Protein AF-A0A5J5F6G9-F1 (afdb_monomer_lite)

Radius of gyration: 23.41 Å; chains: 1; bounding box: 79×34×59 Å

Structure (mmCIF, N/CA/C/O backbone):
data_AF-A0A5J5F6G9-F1
#
_entry.id   AF-A0A5J5F6G9-F1
#
loop_
_atom_site.group_PDB
_atom_site.id
_atom_site.type_symbol
_atom_site.label_atom_id
_atom_site.label_alt_id
_atom_site.label_comp_id
_atom_site.label_asym_id
_atom_site.label_entity_id
_atom_site.label_seq_id
_atom_site.pdbx_PDB_ins_code
_atom_site.Cartn_x
_atom_site.Cartn_y
_atom_site.Cartn_z
_atom_site.occupancy
_atom_site.B_iso_or_equiv
_atom_site.auth_seq_id
_atom_site.auth_comp_id
_atom_site.auth_asym_id
_atom_site.auth_atom_id
_atom_site.pdbx_PDB_model_num
ATOM 1 N N . MET A 1 1 ? 49.106 14.198 -12.036 1.00 38.44 1 MET A N 1
ATOM 2 C CA . MET A 1 1 ? 49.557 13.020 -11.268 1.00 38.44 1 MET A CA 1
ATOM 3 C C . MET A 1 1 ? 49.196 13.226 -9.806 1.00 38.44 1 MET A C 1
ATOM 5 O O . MET A 1 1 ? 49.857 14.010 -9.145 1.00 38.44 1 MET A O 1
ATOM 9 N N . ALA A 1 2 ? 48.130 12.580 -9.339 1.00 28.22 2 ALA A N 1
ATOM 10 C CA . ALA A 1 2 ? 47.877 12.288 -7.928 1.00 28.22 2 ALA A CA 1
ATOM 11 C C . ALA A 1 2 ? 46.817 11.176 -7.895 1.00 28.22 2 ALA A C 1
ATOM 13 O O . ALA A 1 2 ? 45.668 11.390 -8.276 1.00 28.22 2 ALA A O 1
ATOM 14 N N . ASN A 1 3 ? 47.259 9.968 -7.551 1.00 33.59 3 ASN A N 1
ATOM 15 C CA . ASN A 1 3 ? 46.444 8.766 -7.435 1.00 33.59 3 ASN A CA 1
ATOM 16 C C . ASN A 1 3 ? 45.522 8.876 -6.214 1.00 33.59 3 ASN A C 1
ATOM 18 O O . ASN A 1 3 ? 46.011 8.908 -5.090 1.00 33.59 3 ASN A O 1
ATOM 22 N N . PHE A 1 4 ? 44.207 8.833 -6.426 1.00 28.03 4 PHE A N 1
ATOM 23 C CA . PHE A 1 4 ? 43.247 8.402 -5.408 1.00 28.03 4 PHE A CA 1
ATOM 24 C C . PHE A 1 4 ? 42.776 6.990 -5.768 1.00 28.03 4 PHE A C 1
ATOM 26 O O . PHE A 1 4 ? 41.686 6.786 -6.294 1.00 28.03 4 PHE A O 1
ATOM 33 N N . ILE A 1 5 ? 43.635 6.003 -5.507 1.00 34.22 5 ILE A N 1
ATOM 34 C CA . ILE A 1 5 ? 43.194 4.613 -5.370 1.00 34.22 5 ILE A CA 1
ATOM 35 C C . ILE A 1 5 ? 42.652 4.513 -3.944 1.00 34.22 5 ILE A C 1
ATOM 37 O O . ILE A 1 5 ? 43.396 4.283 -2.994 1.00 34.22 5 ILE A O 1
ATOM 41 N N . SER A 1 6 ? 41.360 4.799 -3.787 1.00 32.19 6 SER A N 1
ATOM 42 C CA . SER A 1 6 ? 40.633 4.462 -2.566 1.00 32.19 6 SER A CA 1
ATOM 43 C C . SER A 1 6 ? 40.533 2.937 -2.500 1.00 32.19 6 SER A C 1
ATOM 45 O O . SER A 1 6 ? 40.129 2.299 -3.474 1.00 32.19 6 SER A O 1
ATOM 47 N N . ALA A 1 7 ? 40.989 2.359 -1.389 1.00 32.53 7 ALA A N 1
ATOM 48 C CA . ALA A 1 7 ? 40.929 0.926 -1.137 1.00 32.53 7 ALA A CA 1
ATOM 49 C C . ALA A 1 7 ? 39.483 0.405 -1.276 1.00 32.53 7 ALA A C 1
ATOM 51 O O . ALA A 1 7 ? 38.547 1.118 -0.901 1.00 32.53 7 ALA A O 1
ATOM 52 N N . PRO A 1 8 ? 39.276 -0.819 -1.796 1.00 33.88 8 PRO A N 1
ATOM 53 C CA . PRO A 1 8 ? 37.945 -1.406 -1.840 1.00 33.88 8 PRO A CA 1
ATOM 54 C C . PRO A 1 8 ? 37.394 -1.535 -0.407 1.00 33.88 8 PRO A C 1
ATOM 56 O O . PRO A 1 8 ? 38.144 -1.921 0.496 1.00 33.88 8 PRO A O 1
ATOM 59 N N . PRO A 1 9 ? 36.112 -1.202 -0.168 1.00 37.16 9 PRO A N 1
ATOM 60 C CA . PRO A 1 9 ? 35.490 -1.412 1.133 1.00 37.16 9 PRO A CA 1
ATOM 61 C C . PRO A 1 9 ? 35.493 -2.911 1.482 1.00 37.16 9 PRO A C 1
ATOM 63 O O . PRO A 1 9 ? 35.510 -3.749 0.575 1.00 37.16 9 PRO A O 1
ATOM 66 N N . PRO A 1 10 ? 35.491 -3.267 2.780 1.00 31.75 10 PRO A N 1
ATOM 67 C CA . PRO A 1 10 ? 35.531 -4.658 3.209 1.00 31.75 10 PRO A CA 1
ATOM 68 C C . PRO A 1 10 ? 34.333 -5.415 2.628 1.00 31.75 10 PRO A C 1
ATOM 70 O O . PRO A 1 10 ? 33.190 -4.979 2.765 1.00 31.75 10 PRO A O 1
ATOM 73 N N . THR A 1 11 ? 34.611 -6.541 1.972 1.00 41.94 11 THR A N 1
ATOM 74 C CA . THR A 1 11 ? 33.616 -7.516 1.518 1.00 41.94 11 THR A CA 1
ATOM 75 C C . THR A 1 11 ? 32.800 -7.971 2.718 1.00 41.94 11 THR A C 1
ATOM 77 O O . THR A 1 11 ? 33.269 -8.763 3.529 1.00 41.94 11 THR A O 1
ATOM 80 N N . GLN A 1 12 ? 31.596 -7.423 2.855 1.00 44.97 12 GLN A N 1
ATOM 81 C CA . GLN A 1 12 ? 30.573 -7.994 3.717 1.00 44.97 12 GLN A CA 1
ATOM 82 C C . GLN A 1 12 ? 30.075 -9.278 3.054 1.00 44.97 12 GLN A C 1
ATOM 84 O O . GLN A 1 12 ? 29.801 -9.284 1.851 1.00 44.97 12 GLN A O 1
ATOM 89 N N . ASP A 1 13 ? 30.004 -10.360 3.825 1.00 38.03 13 ASP A N 1
ATOM 90 C CA . ASP A 1 13 ? 29.628 -11.679 3.327 1.00 38.03 13 ASP A CA 1
ATOM 91 C C . ASP A 1 13 ? 28.220 -11.648 2.714 1.00 38.03 13 ASP A C 1
ATOM 93 O O . ASP A 1 13 ? 27.213 -11.465 3.400 1.00 38.03 13 ASP A O 1
ATOM 97 N N . LEU A 1 14 ? 28.157 -11.812 1.391 1.00 47.78 14 LEU A N 1
ATOM 98 C CA . LEU A 1 14 ? 26.909 -11.949 0.647 1.00 47.78 14 LEU A CA 1
ATOM 99 C C . LEU A 1 14 ? 26.214 -13.255 1.052 1.00 47.78 14 LEU A C 1
ATOM 101 O O . LEU A 1 14 ? 26.840 -14.314 1.140 1.00 47.78 14 LEU A O 1
ATOM 105 N N . VAL A 1 15 ? 24.897 -13.204 1.252 1.00 56.53 15 VAL A N 1
ATOM 106 C CA . VAL A 1 15 ? 24.100 -14.398 1.567 1.00 56.53 15 VAL A CA 1
ATOM 107 C C . VAL A 1 15 ? 24.129 -15.342 0.350 1.00 56.53 15 VAL A C 1
ATOM 109 O O . VAL A 1 15 ? 24.025 -14.886 -0.787 1.00 56.53 15 VAL A O 1
ATOM 112 N N . ALA A 1 16 ? 24.213 -16.664 0.553 1.00 54.88 16 ALA A N 1
ATOM 113 C CA . ALA A 1 16 ? 24.338 -17.683 -0.509 1.00 54.88 16 ALA A CA 1
ATOM 114 C C . ALA A 1 16 ? 23.493 -17.478 -1.805 1.00 54.88 16 ALA A C 1
ATOM 116 O O . ALA A 1 16 ? 24.037 -17.680 -2.897 1.00 54.88 16 ALA A O 1
ATOM 117 N N . PRO A 1 17 ? 22.205 -17.060 -1.764 1.00 59.03 17 PRO A N 1
ATOM 118 C CA . PRO A 1 17 ? 21.434 -16.764 -2.976 1.00 59.03 17 PRO A CA 1
ATOM 119 C C . PRO A 1 17 ? 21.901 -15.504 -3.732 1.00 59.03 17 PRO A C 1
ATOM 121 O O . PRO A 1 17 ? 21.844 -15.486 -4.963 1.00 59.03 17 PRO A O 1
ATOM 124 N N . GLN A 1 18 ? 22.415 -14.478 -3.043 1.00 60.84 18 GLN A N 1
ATOM 125 C CA . GLN A 1 18 ? 22.940 -13.255 -3.671 1.00 60.84 18 GLN A CA 1
ATOM 126 C C . GLN A 1 18 ? 24.237 -13.534 -4.436 1.00 60.84 18 GLN A C 1
ATOM 128 O O . GLN A 1 18 ? 24.417 -13.037 -5.549 1.00 60.84 18 GLN A O 1
ATOM 133 N N . THR A 1 19 ? 25.100 -14.395 -3.892 1.00 67.38 19 THR A N 1
ATOM 134 C CA . THR A 1 19 ? 26.341 -14.825 -4.551 1.00 67.38 19 THR A CA 1
ATOM 135 C C . THR A 1 19 ? 26.043 -15.536 -5.873 1.00 67.38 19 THR A C 1
ATOM 137 O O . THR A 1 19 ? 26.661 -15.232 -6.889 1.00 67.38 19 THR A O 1
ATOM 140 N N . SER A 1 20 ? 25.022 -16.401 -5.901 1.00 79.06 20 SER A N 1
ATOM 141 C CA . SER A 1 20 ? 24.572 -17.091 -7.121 1.00 79.06 20 SER A CA 1
ATOM 142 C C . SER A 1 20 ? 24.062 -16.124 -8.200 1.00 79.06 20 SER A C 1
ATOM 144 O O . SER A 1 20 ? 24.426 -16.240 -9.375 1.00 79.06 20 SER A O 1
ATOM 146 N N . LEU A 1 21 ? 23.254 -15.129 -7.819 1.00 82.44 21 LEU A N 1
ATOM 147 C CA . LEU A 1 21 ? 22.751 -14.118 -8.752 1.00 82.44 21 LEU A CA 1
ATOM 148 C C . LEU A 1 21 ? 23.881 -13.246 -9.317 1.00 82.44 21 LEU A C 1
ATOM 150 O O . LEU A 1 21 ? 23.939 -13.024 -10.529 1.00 82.44 21 LEU A O 1
ATOM 154 N N . LEU A 1 22 ? 24.801 -12.801 -8.459 1.00 84.56 22 LEU A N 1
ATOM 155 C CA . LEU A 1 22 ? 25.967 -12.020 -8.861 1.00 84.56 22 LEU A CA 1
ATOM 156 C C . LEU A 1 22 ? 26.839 -12.795 -9.858 1.00 84.56 22 LEU A C 1
ATOM 158 O O . LEU A 1 22 ? 27.243 -12.234 -10.880 1.00 84.56 22 LEU A O 1
ATOM 162 N N . THR A 1 23 ? 27.084 -14.087 -9.615 1.00 83.25 23 THR A N 1
ATOM 163 C CA . THR A 1 23 ? 27.817 -14.945 -10.555 1.00 83.25 23 THR A CA 1
ATOM 164 C C . THR A 1 23 ? 27.096 -15.025 -11.896 1.00 83.25 23 THR A C 1
ATOM 166 O O . THR A 1 23 ? 27.724 -14.799 -12.923 1.00 83.25 23 THR A O 1
ATOM 169 N N . ARG A 1 24 ? 25.776 -15.244 -11.915 1.00 85.00 24 ARG A N 1
ATOM 170 C CA . ARG A 1 24 ? 24.991 -15.335 -13.162 1.00 85.00 24 ARG A CA 1
ATOM 171 C C . ARG A 1 24 ? 25.009 -14.040 -13.974 1.00 85.00 24 ARG A C 1
ATOM 173 O O . ARG A 1 24 ? 25.169 -14.096 -15.192 1.00 85.00 24 ARG A O 1
ATOM 180 N N . ILE A 1 25 ? 24.880 -12.885 -13.319 1.00 85.00 25 ILE A N 1
ATOM 181 C CA . ILE A 1 25 ? 24.980 -11.577 -13.985 1.00 85.00 25 ILE A CA 1
ATOM 182 C C . ILE A 1 25 ? 26.398 -11.364 -14.520 1.00 85.00 25 ILE A C 1
ATOM 184 O O . ILE A 1 25 ? 26.559 -10.931 -15.659 1.00 85.00 25 ILE A O 1
ATOM 188 N N . THR A 1 26 ? 27.421 -11.724 -13.743 1.00 84.50 26 THR A N 1
ATOM 189 C CA . THR A 1 26 ? 28.826 -11.622 -14.163 1.00 84.50 26 THR A CA 1
ATOM 190 C C . THR A 1 26 ? 29.105 -12.515 -15.369 1.00 84.50 26 THR A C 1
ATOM 192 O O . THR A 1 26 ? 29.675 -12.048 -16.348 1.00 84.50 26 THR A O 1
ATOM 195 N N . THR A 1 27 ? 28.653 -13.772 -15.360 1.00 84.00 27 THR A N 1
ATOM 196 C CA . THR A 1 27 ? 28.789 -14.691 -16.499 1.00 84.00 27 THR A CA 1
ATOM 197 C C . THR A 1 27 ? 28.108 -14.131 -17.743 1.00 84.00 27 THR A C 1
ATOM 199 O O . THR A 1 27 ? 28.690 -14.175 -18.825 1.00 84.00 27 THR A O 1
ATOM 202 N N . LEU A 1 28 ? 26.911 -13.557 -17.596 1.00 84.19 28 LEU A N 1
ATOM 203 C CA . LEU A 1 28 ? 26.197 -12.934 -18.704 1.00 84.19 28 LEU A CA 1
ATOM 204 C C . LEU A 1 28 ? 26.965 -11.719 -19.245 1.00 84.19 28 LEU A C 1
ATOM 206 O O . LEU A 1 28 ? 27.194 -11.648 -20.449 1.00 84.19 28 LEU A O 1
ATOM 210 N N . LEU A 1 29 ? 27.433 -10.805 -18.393 1.00 83.44 29 LEU A N 1
ATOM 211 C CA . LEU A 1 29 ? 28.225 -9.645 -18.824 1.00 83.44 29 LEU A CA 1
ATOM 212 C C . LEU A 1 29 ? 29.534 -10.064 -19.511 1.00 83.44 29 LEU A C 1
ATOM 214 O O . LEU A 1 29 ? 29.866 -9.538 -20.573 1.00 83.44 29 LEU A O 1
ATOM 218 N N . THR A 1 30 ? 30.235 -11.065 -18.973 1.00 80.81 30 THR A N 1
ATOM 219 C CA . THR A 1 30 ? 31.447 -11.626 -19.588 1.00 80.81 30 THR A CA 1
ATOM 220 C C . THR A 1 30 ? 31.142 -12.273 -20.940 1.00 80.81 30 THR A C 1
ATOM 222 O O . THR A 1 30 ? 31.881 -12.057 -21.898 1.00 80.81 30 THR A O 1
ATOM 225 N N . SER A 1 31 ? 30.017 -12.986 -21.066 1.00 79.75 31 SER A N 1
ATOM 226 C CA . SER A 1 31 ? 29.585 -13.588 -22.337 1.00 79.75 31 SER A CA 1
ATOM 227 C C . SER A 1 31 ? 29.257 -12.556 -23.422 1.00 79.75 31 SER A C 1
ATOM 229 O O . SER A 1 31 ? 29.326 -12.875 -24.604 1.00 79.75 31 SER A O 1
ATOM 231 N N . LEU A 1 32 ? 28.942 -11.311 -23.042 1.00 78.06 32 LEU A N 1
ATOM 232 C CA . LEU A 1 32 ? 28.760 -10.195 -23.975 1.00 78.06 32 LEU A CA 1
ATOM 233 C C . LEU A 1 32 ? 30.090 -9.513 -24.329 1.00 78.06 32 LEU A C 1
ATOM 235 O O . LEU A 1 32 ? 30.199 -8.920 -25.399 1.00 78.06 32 LEU A O 1
ATOM 239 N N . HIS A 1 33 ? 31.099 -9.608 -23.460 1.00 76.75 33 HIS A N 1
ATOM 240 C CA . HIS A 1 33 ? 32.422 -9.020 -23.670 1.00 76.75 33 HIS A CA 1
ATOM 241 C C . HIS A 1 33 ? 33.268 -9.817 -24.675 1.00 76.75 33 HIS A C 1
ATOM 243 O O . HIS A 1 33 ? 33.894 -9.227 -25.554 1.00 76.75 33 HIS A O 1
ATOM 249 N N . THR A 1 34 ? 33.256 -11.152 -24.605 1.00 73.56 34 THR A N 1
ATOM 250 C CA . THR A 1 34 ? 34.057 -12.012 -25.500 1.00 73.56 34 THR A CA 1
ATOM 251 C C . THR A 1 34 ? 33.743 -11.810 -26.996 1.00 73.56 34 THR A C 1
ATOM 253 O O . THR A 1 34 ? 34.687 -11.664 -27.772 1.00 73.56 34 THR A O 1
ATOM 256 N N . PRO A 1 35 ? 32.470 -11.717 -27.435 1.00 73.12 35 PRO A N 1
ATOM 257 C CA . PRO A 1 35 ? 32.124 -11.434 -28.829 1.00 73.12 35 PRO A CA 1
ATOM 258 C C . PRO A 1 35 ? 32.552 -10.035 -29.278 1.00 73.12 35 PRO A C 1
ATOM 260 O O . PRO A 1 35 ? 32.999 -9.874 -30.409 1.00 73.12 35 PRO A O 1
ATOM 263 N N . LEU A 1 36 ? 32.475 -9.034 -28.392 1.00 71.06 36 LEU A N 1
ATOM 264 C CA . LEU A 1 36 ? 32.895 -7.664 -28.705 1.00 71.06 36 LEU A CA 1
ATOM 265 C C . LEU A 1 36 ? 34.398 -7.584 -29.003 1.00 71.06 36 LEU A C 1
ATOM 267 O O . LEU A 1 36 ? 34.788 -6.910 -29.954 1.00 71.06 36 LEU A O 1
ATOM 271 N N . LEU A 1 37 ? 35.226 -8.312 -28.245 1.00 74.62 37 LEU A N 1
ATOM 272 C CA . LEU A 1 37 ? 36.667 -8.427 -28.507 1.00 74.62 37 LEU A CA 1
ATOM 273 C C . LEU A 1 37 ? 36.972 -9.155 -29.826 1.00 74.62 37 LEU A C 1
ATOM 275 O O . LEU A 1 37 ? 37.978 -8.871 -30.466 1.00 74.62 37 LEU A O 1
ATOM 279 N N . ALA A 1 38 ? 36.092 -10.065 -30.244 1.00 76.69 38 ALA A N 1
ATOM 280 C CA . ALA A 1 38 ? 36.190 -10.803 -31.501 1.00 76.69 38 ALA A CA 1
ATOM 281 C C . ALA A 1 38 ? 35.518 -10.089 -32.695 1.00 76.69 38 ALA A C 1
ATOM 283 O O . ALA A 1 38 ? 35.330 -10.707 -33.742 1.00 76.69 38 ALA A O 1
ATOM 284 N N . HIS A 1 39 ? 35.123 -8.816 -32.551 1.00 72.25 39 HIS A N 1
ATOM 285 C CA . HIS A 1 39 ? 34.367 -8.042 -33.552 1.00 72.25 39 HIS A CA 1
ATOM 286 C C . HIS A 1 39 ? 33.034 -8.681 -33.993 1.00 72.25 39 HIS A C 1
ATOM 288 O O . HIS A 1 39 ? 32.523 -8.404 -35.079 1.00 72.25 39 HIS A O 1
ATOM 294 N N . GLN A 1 40 ? 32.439 -9.518 -33.147 1.00 74.44 40 GLN A N 1
ATOM 295 C CA . GLN A 1 40 ? 31.137 -10.139 -33.368 1.00 74.44 40 GLN A CA 1
ATOM 296 C C . GLN A 1 40 ? 30.038 -9.382 -32.614 1.00 74.44 40 GLN A C 1
ATOM 298 O O . GLN A 1 40 ? 30.267 -8.793 -31.557 1.00 74.44 40 GLN A O 1
ATOM 303 N N . SER A 1 41 ? 28.813 -9.396 -33.146 1.00 70.19 41 SER A N 1
ATOM 304 C CA . SER A 1 41 ? 27.681 -8.722 -32.507 1.00 70.19 41 SER A CA 1
ATOM 305 C C . SER A 1 41 ? 27.158 -9.539 -31.319 1.00 70.19 41 SER A C 1
ATOM 307 O O . SER A 1 41 ? 26.621 -10.628 -31.543 1.00 70.19 41 SER A O 1
ATOM 309 N N . PRO A 1 42 ? 27.240 -9.035 -30.075 1.00 78.56 42 PRO A N 1
ATOM 310 C CA . PRO A 1 42 ? 26.698 -9.747 -28.930 1.00 78.56 42 PRO A CA 1
ATOM 311 C C . PRO A 1 42 ? 25.167 -9.803 -28.997 1.00 78.56 42 PRO A C 1
ATOM 313 O O . PRO A 1 42 ? 24.495 -8.852 -29.419 1.00 78.56 42 PRO A O 1
ATOM 316 N N . THR A 1 43 ? 24.617 -10.927 -28.546 1.00 80.06 43 THR A N 1
ATOM 317 C CA . THR A 1 43 ? 23.175 -11.151 -28.424 1.00 80.06 43 THR A CA 1
ATOM 318 C C . THR A 1 43 ? 22.797 -11.367 -26.969 1.00 80.06 43 THR A C 1
ATOM 320 O O . THR A 1 43 ? 23.455 -12.123 -26.261 1.00 80.06 43 THR A O 1
ATOM 323 N N . LEU A 1 44 ? 21.710 -10.739 -26.537 1.00 80.88 44 LEU A N 1
ATOM 324 C CA . LEU A 1 44 ? 21.173 -10.834 -25.191 1.00 80.88 44 LEU A CA 1
ATOM 325 C C . LEU A 1 44 ? 19.789 -11.480 -25.236 1.00 80.88 44 LEU A C 1
ATOM 327 O O . LEU A 1 44 ? 18.871 -10.930 -25.840 1.00 80.88 44 LEU A O 1
ATOM 331 N N . SER A 1 45 ? 19.626 -12.624 -24.581 1.00 81.56 45 SER A N 1
ATOM 332 C CA . SER A 1 45 ? 18.323 -13.278 -24.443 1.00 81.56 45 SER A CA 1
ATOM 333 C C . SER A 1 45 ? 17.623 -12.776 -23.185 1.00 81.56 45 SER A C 1
ATOM 335 O O . SER A 1 45 ? 18.085 -13.029 -22.076 1.00 81.56 45 SER A O 1
ATOM 337 N N . ILE A 1 46 ? 16.513 -12.061 -23.365 1.00 82.12 46 ILE A N 1
ATOM 338 C CA . ILE A 1 46 ? 15.693 -11.502 -22.286 1.00 82.12 46 ILE A CA 1
ATOM 339 C C . ILE A 1 46 ? 14.335 -12.195 -22.273 1.00 82.12 46 ILE A C 1
ATOM 341 O O . ILE A 1 46 ? 13.635 -12.219 -23.285 1.00 82.12 46 ILE A O 1
ATOM 345 N N . ALA A 1 47 ? 13.936 -12.730 -21.125 1.00 79.12 47 ALA A N 1
ATOM 346 C CA . ALA A 1 47 ? 12.577 -13.208 -20.916 1.00 79.12 47 ALA A CA 1
ATOM 347 C C . ALA A 1 47 ? 11.649 -12.021 -20.636 1.00 79.12 47 ALA A C 1
ATOM 349 O O . ALA A 1 47 ? 11.940 -11.203 -19.766 1.00 79.12 47 ALA A O 1
ATOM 350 N N . SER A 1 48 ? 10.518 -11.939 -21.340 1.00 70.88 48 SER A N 1
ATOM 351 C CA . SER A 1 48 ? 9.479 -10.946 -21.060 1.00 70.88 48 SER A CA 1
ATOM 352 C C . SER A 1 48 ? 8.166 -11.611 -20.679 1.00 70.88 48 SER A C 1
ATOM 354 O O . SER A 1 48 ? 7.741 -12.603 -21.275 1.00 70.88 48 SER A O 1
ATOM 356 N N . ARG A 1 49 ? 7.487 -11.038 -19.683 1.00 60.47 49 ARG A N 1
ATOM 357 C CA . ARG A 1 49 ? 6.183 -11.511 -19.206 1.00 60.47 49 ARG A CA 1
ATOM 358 C C . ARG A 1 49 ? 5.070 -10.693 -19.860 1.00 60.47 49 ARG A C 1
ATOM 360 O O . ARG A 1 49 ? 4.400 -9.898 -19.210 1.00 60.47 49 ARG A O 1
ATOM 367 N N . THR A 1 50 ? 4.906 -10.845 -21.174 1.00 50.38 50 THR A N 1
ATOM 368 C CA . THR A 1 50 ? 3.789 -10.223 -21.913 1.00 50.38 50 THR A CA 1
ATOM 369 C C . THR A 1 50 ? 2.545 -11.116 -21.970 1.00 50.38 50 THR A C 1
ATOM 371 O O . THR A 1 50 ? 1.457 -10.608 -22.229 1.00 50.38 50 THR A O 1
ATOM 374 N N . THR A 1 51 ? 2.667 -12.415 -21.663 1.00 40.94 51 THR A N 1
ATOM 375 C CA . THR A 1 51 ? 1.556 -13.386 -21.606 1.00 40.94 51 THR A CA 1
ATOM 376 C C . THR A 1 51 ? 1.749 -14.407 -20.469 1.00 40.94 51 THR A C 1
ATOM 378 O O . THR A 1 51 ? 2.723 -14.334 -19.718 1.00 40.94 51 THR A O 1
ATOM 381 N N . THR A 1 52 ? 0.795 -15.331 -20.297 1.00 43.94 52 THR A N 1
ATOM 382 C CA . THR A 1 52 ? 0.745 -16.366 -19.242 1.00 43.94 52 THR A CA 1
ATOM 383 C C . THR A 1 52 ? 1.956 -17.311 -19.209 1.00 43.94 52 THR A C 1
ATOM 385 O O . THR A 1 52 ? 2.146 -17.996 -18.207 1.00 43.94 52 THR A O 1
ATOM 388 N N . LEU A 1 53 ? 2.798 -17.313 -20.249 1.00 48.41 53 LEU A N 1
ATOM 389 C CA . LEU A 1 53 ? 4.084 -18.011 -20.310 1.00 48.41 53 LEU A CA 1
ATOM 390 C C . LEU A 1 53 ? 5.201 -17.013 -20.680 1.00 48.41 53 LEU A C 1
ATOM 392 O O . LEU A 1 53 ? 4.991 -16.169 -21.554 1.00 48.41 53 LEU A O 1
ATOM 396 N N . PRO A 1 54 ? 6.382 -17.069 -20.035 1.00 56.69 54 PRO A N 1
ATOM 397 C CA . PRO A 1 54 ? 7.490 -16.173 -20.354 1.00 56.69 54 PRO A CA 1
ATOM 398 C C . PRO A 1 54 ? 8.035 -16.469 -21.759 1.00 56.69 54 PRO A C 1
ATOM 400 O O . PRO A 1 54 ? 8.497 -17.574 -22.035 1.00 56.69 54 PRO A O 1
ATOM 403 N N . THR A 1 55 ? 8.008 -15.474 -22.646 1.00 62.34 55 THR A N 1
ATOM 404 C CA . THR A 1 55 ? 8.620 -15.565 -23.979 1.00 62.34 55 THR A CA 1
ATOM 405 C C . THR A 1 55 ? 10.022 -14.970 -23.945 1.00 62.34 55 THR A C 1
ATOM 407 O O . THR A 1 55 ? 10.211 -13.825 -23.528 1.00 62.34 55 THR A O 1
ATOM 410 N N . ALA A 1 56 ? 11.020 -15.744 -24.376 1.00 72.56 56 ALA A N 1
ATOM 411 C CA . ALA A 1 56 ? 12.388 -15.261 -24.525 1.00 72.56 56 ALA A CA 1
ATOM 412 C C . ALA A 1 56 ? 12.543 -14.518 -25.858 1.00 72.56 56 ALA A C 1
ATOM 414 O O . ALA A 1 56 ? 12.207 -15.042 -26.919 1.00 72.56 56 ALA A O 1
ATOM 415 N N . HIS A 1 57 ? 13.068 -13.298 -25.802 1.00 78.38 57 HIS A N 1
ATOM 416 C CA . HIS A 1 57 ? 13.397 -12.485 -26.963 1.00 78.38 57 HIS A CA 1
ATOM 417 C C . HIS A 1 57 ? 14.906 -12.264 -27.014 1.00 78.38 57 HIS A C 1
ATOM 419 O O . HIS A 1 57 ? 15.504 -11.773 -26.055 1.00 78.38 57 HIS A O 1
ATOM 425 N N . THR A 1 58 ? 15.522 -12.599 -28.144 1.00 81.44 58 THR A N 1
ATOM 426 C CA . THR A 1 58 ? 16.940 -12.328 -28.382 1.00 81.44 58 THR A CA 1
ATOM 427 C C . THR A 1 58 ? 17.102 -10.934 -28.978 1.00 81.44 58 THR A C 1
ATOM 429 O O . THR A 1 58 ? 16.573 -10.625 -30.043 1.00 81.44 58 THR A O 1
ATOM 432 N N . LEU A 1 59 ? 17.837 -10.077 -28.278 1.00 80.56 59 LEU A N 1
ATOM 433 C CA . LEU A 1 59 ? 18.184 -8.726 -28.699 1.00 80.56 59 LEU A CA 1
ATOM 434 C C . LEU A 1 59 ? 19.627 -8.718 -29.193 1.00 80.56 59 LEU A C 1
ATOM 436 O O . LEU A 1 59 ? 20.516 -9.177 -28.485 1.00 80.56 59 LEU A O 1
ATOM 440 N N . SER A 1 60 ? 19.886 -8.150 -30.368 1.00 81.69 60 SER A N 1
ATOM 441 C CA . SER A 1 60 ? 21.250 -7.838 -30.808 1.00 81.69 60 SER A CA 1
ATOM 442 C C . SER A 1 60 ? 21.434 -6.332 -30.907 1.00 81.69 60 SER A C 1
ATOM 444 O O . SER A 1 60 ? 20.485 -5.605 -31.211 1.00 81.69 60 SER A O 1
ATOM 446 N N . PHE A 1 61 ? 22.656 -5.853 -30.672 1.00 78.75 61 PHE A N 1
ATOM 447 C CA . PHE A 1 61 ? 22.956 -4.423 -30.780 1.00 78.75 61 PHE A CA 1
ATOM 448 C C . PHE A 1 61 ? 22.644 -3.864 -32.178 1.00 78.75 61 PHE A C 1
ATOM 450 O O . PHE A 1 61 ? 22.122 -2.762 -32.296 1.00 78.75 61 PHE A O 1
ATOM 457 N N . LEU A 1 62 ? 22.888 -4.643 -33.236 1.00 79.88 62 LEU A N 1
ATOM 458 C CA . LEU A 1 62 ? 22.664 -4.212 -34.621 1.00 79.88 62 LEU A CA 1
ATOM 459 C C . LEU A 1 62 ? 21.180 -4.054 -34.971 1.00 79.88 62 LEU A C 1
ATOM 461 O O . LEU A 1 62 ? 20.812 -3.167 -35.733 1.00 79.88 62 LEU A O 1
ATOM 465 N N . THR A 1 63 ? 20.324 -4.912 -34.417 1.00 82.31 63 THR A N 1
ATOM 466 C CA . THR A 1 63 ? 18.885 -4.913 -34.726 1.00 82.31 63 THR A CA 1
ATOM 467 C C . THR A 1 63 ? 18.088 -4.030 -33.772 1.00 82.31 63 THR A C 1
ATOM 469 O O . THR A 1 63 ? 17.084 -3.434 -34.155 1.00 82.31 63 THR A O 1
ATOM 472 N N . HIS A 1 64 ? 18.532 -3.927 -32.518 1.00 84.81 64 HIS A N 1
ATOM 473 C CA . HIS A 1 64 ? 17.802 -3.259 -31.447 1.00 84.81 64 HIS A CA 1
ATOM 474 C C . HIS A 1 64 ? 18.733 -2.418 -30.556 1.00 84.81 64 HIS A C 1
ATOM 476 O O . HIS A 1 64 ? 18.728 -2.611 -29.335 1.00 84.81 64 HIS A O 1
ATOM 482 N N . PRO A 1 65 ? 19.497 -1.456 -31.111 1.00 84.81 65 PRO A N 1
ATOM 483 C CA . PRO A 1 65 ? 20.577 -0.770 -30.393 1.00 84.81 65 PRO A CA 1
ATOM 484 C C . PRO A 1 65 ? 20.087 -0.103 -29.108 1.00 84.81 65 PRO A C 1
ATOM 486 O O . PRO A 1 65 ? 20.641 -0.321 -28.037 1.00 84.81 65 PRO A O 1
ATOM 489 N N . TRP A 1 66 ? 18.971 0.625 -29.182 1.00 88.56 66 TRP A N 1
ATOM 490 C CA . TRP A 1 66 ? 18.412 1.332 -28.029 1.00 88.56 66 TRP A CA 1
ATOM 491 C C . TRP A 1 66 ? 17.983 0.392 -26.891 1.00 88.56 66 TRP A C 1
ATOM 493 O O . TRP A 1 66 ? 18.341 0.617 -25.736 1.00 88.56 66 TRP A O 1
ATOM 503 N N . ARG A 1 67 ? 17.251 -0.690 -27.202 1.00 86.75 67 ARG A N 1
ATOM 504 C CA . ARG A 1 67 ? 16.808 -1.662 -26.185 1.00 86.75 67 ARG A CA 1
ATOM 505 C C . ARG A 1 67 ? 17.988 -2.433 -25.606 1.00 86.75 67 ARG A C 1
ATOM 507 O O . ARG A 1 67 ? 18.047 -2.618 -24.397 1.00 86.75 67 ARG A O 1
ATOM 514 N N . PHE A 1 68 ? 18.925 -2.845 -26.457 1.00 86.94 68 PHE A N 1
ATOM 515 C CA . PHE A 1 68 ? 20.139 -3.537 -26.037 1.00 86.94 68 PHE A CA 1
ATOM 516 C C . PHE A 1 68 ? 20.955 -2.679 -25.059 1.00 86.94 68 PHE A C 1
ATOM 518 O O . PHE A 1 68 ? 21.317 -3.156 -23.986 1.00 86.94 68 PHE A O 1
ATOM 525 N N . SER A 1 69 ? 21.167 -1.395 -25.374 1.00 88.38 69 SER A N 1
ATOM 526 C CA . SER A 1 69 ? 21.870 -0.457 -24.491 1.00 88.38 69 SER A CA 1
ATOM 527 C C . SER A 1 69 ? 21.172 -0.271 -23.142 1.00 88.38 69 SER A C 1
ATOM 529 O O . SER A 1 69 ? 21.852 -0.2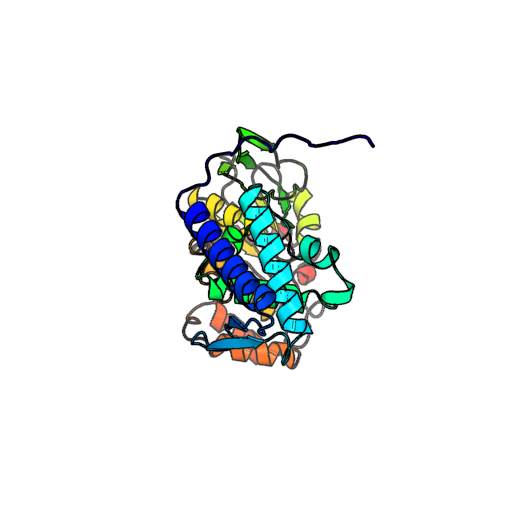10 -22.122 1.00 88.38 69 SER A O 1
ATOM 531 N N . ILE A 1 70 ? 19.834 -0.220 -23.110 1.00 90.38 70 ILE A N 1
ATOM 532 C CA . ILE A 1 70 ? 19.067 -0.125 -21.856 1.00 90.38 70 ILE A CA 1
ATOM 533 C C . ILE A 1 70 ? 19.325 -1.340 -20.964 1.00 90.38 70 ILE A C 1
ATOM 535 O O . ILE A 1 70 ? 19.655 -1.171 -19.792 1.00 90.38 70 ILE A O 1
ATOM 539 N N . TYR A 1 71 ? 19.195 -2.554 -21.506 1.00 90.62 71 TYR A N 1
ATOM 540 C CA . TYR A 1 71 ? 19.395 -3.772 -20.721 1.00 90.62 71 TYR A CA 1
ATOM 541 C C . TYR A 1 71 ? 20.832 -3.917 -20.237 1.00 90.62 71 TYR A C 1
ATOM 543 O O . TYR A 1 71 ? 21.040 -4.231 -19.070 1.00 90.62 71 TYR A O 1
ATOM 551 N N . LEU A 1 72 ? 21.812 -3.646 -21.100 1.00 89.00 72 LEU A N 1
ATOM 552 C CA . LEU A 1 72 ? 23.225 -3.710 -20.735 1.00 89.00 72 LEU A CA 1
ATOM 553 C C . LEU A 1 72 ? 23.564 -2.728 -19.604 1.00 89.00 72 LEU A C 1
ATOM 555 O O . LEU A 1 72 ? 24.258 -3.095 -18.658 1.00 89.00 72 LEU A O 1
ATOM 559 N N . LEU A 1 73 ? 23.044 -1.500 -19.677 1.00 90.44 73 LEU A N 1
ATOM 560 C CA . LEU A 1 73 ? 23.280 -0.477 -18.661 1.00 90.44 73 LEU A CA 1
ATOM 561 C C . LEU A 1 73 ? 22.584 -0.807 -17.332 1.00 90.44 73 LEU A C 1
ATOM 563 O O . LEU A 1 73 ? 23.154 -0.613 -16.264 1.00 90.44 73 LEU A O 1
ATOM 567 N N . LEU A 1 74 ? 21.356 -1.327 -17.375 1.00 90.25 74 LEU A N 1
ATOM 568 C CA . LEU A 1 74 ? 20.665 -1.755 -16.158 1.00 90.25 74 LEU A CA 1
ATOM 569 C C . LEU A 1 74 ? 21.340 -2.975 -15.523 1.00 90.25 74 LEU A C 1
ATOM 571 O O . LEU A 1 74 ? 21.468 -3.017 -14.304 1.00 90.25 74 LEU A O 1
ATOM 575 N N . LEU A 1 75 ? 21.821 -3.927 -16.328 1.00 90.12 75 LEU A N 1
ATOM 576 C CA . LEU A 1 75 ? 22.611 -5.064 -15.852 1.00 90.12 75 LEU A CA 1
ATOM 577 C C . LEU A 1 75 ? 23.892 -4.612 -15.149 1.00 90.12 75 LEU A C 1
ATOM 579 O O . LEU A 1 75 ? 24.197 -5.136 -14.082 1.00 90.12 75 LEU A O 1
ATOM 583 N N . SER A 1 76 ? 24.618 -3.634 -15.702 1.00 89.25 76 SER A N 1
ATOM 584 C CA . SER A 1 76 ? 25.830 -3.114 -15.060 1.00 89.25 76 SER A CA 1
ATOM 585 C C . SER A 1 76 ? 25.524 -2.361 -13.763 1.00 89.25 76 SER A C 1
ATOM 587 O O . SER A 1 76 ? 26.238 -2.528 -12.777 1.00 89.25 76 SER A O 1
ATOM 589 N N . TYR A 1 77 ? 24.429 -1.597 -13.709 1.00 90.25 77 TYR A N 1
ATOM 590 C CA . TYR A 1 77 ? 23.991 -0.962 -12.466 1.00 90.25 77 TYR A CA 1
ATOM 591 C C . TYR A 1 77 ? 23.593 -1.982 -11.401 1.00 90.25 77 TYR A C 1
ATOM 593 O O . TYR A 1 77 ? 24.058 -1.868 -10.273 1.00 90.25 77 TYR A O 1
ATOM 601 N N . ILE A 1 78 ? 22.788 -2.989 -11.747 1.00 88.88 78 ILE A N 1
ATOM 602 C CA . ILE A 1 78 ? 22.399 -4.063 -10.821 1.00 88.88 78 ILE A CA 1
ATOM 603 C C . ILE A 1 78 ? 23.636 -4.825 -10.336 1.00 88.88 78 ILE A C 1
ATOM 605 O O . ILE A 1 78 ? 23.767 -5.088 -9.145 1.00 88.88 78 ILE A O 1
ATOM 609 N N . HIS A 1 79 ? 24.575 -5.131 -11.236 1.00 88.75 79 HIS A N 1
ATOM 610 C CA . HIS A 1 79 ? 25.843 -5.772 -10.886 1.00 88.75 79 HIS A CA 1
ATOM 611 C C . HIS A 1 79 ? 26.626 -4.964 -9.845 1.00 88.75 79 HIS A C 1
ATOM 613 O O . HIS A 1 79 ? 27.045 -5.517 -8.830 1.00 88.75 79 HIS A O 1
ATOM 619 N N . GLN A 1 80 ? 26.743 -3.648 -10.035 1.00 86.44 80 GLN A N 1
ATOM 620 C CA . GLN A 1 80 ? 27.399 -2.761 -9.074 1.00 86.44 80 GLN A CA 1
ATOM 621 C C . GLN A 1 80 ? 26.649 -2.683 -7.731 1.00 86.44 80 GLN A C 1
ATOM 623 O O . GLN A 1 80 ? 27.288 -2.661 -6.678 1.00 86.44 80 GLN A O 1
ATOM 628 N N . LEU A 1 81 ? 25.311 -2.647 -7.747 1.00 86.44 81 LEU A N 1
ATOM 629 C CA . LEU A 1 81 ? 24.487 -2.646 -6.530 1.00 86.44 81 LEU A CA 1
ATOM 630 C C . LEU A 1 81 ? 24.678 -3.932 -5.717 1.00 86.44 81 LEU A C 1
ATOM 632 O O . LEU A 1 81 ? 24.826 -3.868 -4.498 1.00 86.44 81 LEU A O 1
ATOM 636 N N . LEU A 1 82 ? 24.748 -5.083 -6.391 1.00 84.75 82 LEU A N 1
ATOM 637 C CA . LEU A 1 82 ? 25.033 -6.372 -5.759 1.00 84.75 82 LEU A CA 1
ATOM 638 C C . LEU A 1 82 ? 26.457 -6.425 -5.187 1.00 84.75 82 LEU A C 1
ATOM 640 O O . LEU A 1 82 ? 26.626 -6.809 -4.036 1.00 84.75 82 LEU A O 1
ATOM 644 N N . LEU A 1 83 ? 27.472 -5.986 -5.944 1.00 84.19 83 LEU A N 1
ATOM 645 C CA . LEU A 1 83 ? 28.871 -5.955 -5.485 1.00 84.19 83 LEU A CA 1
ATOM 646 C C . LEU A 1 83 ? 29.087 -5.082 -4.246 1.00 84.19 83 LEU A C 1
ATOM 648 O O . LEU A 1 83 ? 29.854 -5.435 -3.357 1.00 84.19 83 LEU A O 1
ATOM 652 N N . THR A 1 84 ? 28.433 -3.924 -4.211 1.00 82.06 84 THR A N 1
ATOM 653 C CA . THR A 1 84 ? 28.550 -2.956 -3.108 1.00 82.06 84 THR A CA 1
ATOM 654 C C . THR A 1 84 ? 27.554 -3.211 -1.982 1.00 82.06 84 THR A C 1
ATOM 656 O O . THR A 1 84 ? 27.572 -2.487 -0.991 1.00 82.06 84 THR A O 1
ATOM 659 N N . ASN A 1 85 ? 26.677 -4.207 -2.140 1.00 75.75 85 ASN A N 1
ATOM 660 C CA . ASN A 1 85 ? 25.556 -4.480 -1.248 1.00 75.75 85 ASN A CA 1
ATOM 661 C C . ASN A 1 85 ? 24.691 -3.231 -0.959 1.00 75.75 85 ASN A C 1
ATOM 663 O O . ASN A 1 85 ? 24.170 -3.047 0.139 1.00 75.75 85 ASN A O 1
ATOM 667 N N . THR A 1 86 ? 24.552 -2.345 -1.950 1.00 77.81 86 THR A N 1
ATOM 668 C CA . THR A 1 86 ? 23.713 -1.139 -1.864 1.00 77.81 86 THR A CA 1
ATOM 669 C C . THR A 1 86 ? 22.416 -1.341 -2.635 1.00 77.81 86 THR A C 1
ATOM 671 O O . THR A 1 86 ? 22.333 -2.202 -3.509 1.00 77.81 86 THR A O 1
ATOM 674 N N . THR A 1 87 ? 21.390 -0.548 -2.323 1.00 80.94 87 THR A N 1
ATOM 675 C CA . THR A 1 87 ? 20.109 -0.553 -3.044 1.00 80.94 87 THR A CA 1
ATOM 676 C C . THR A 1 87 ? 19.874 0.782 -3.743 1.00 80.94 87 THR A C 1
ATOM 678 O O . THR A 1 87 ? 20.398 1.815 -3.329 1.00 80.94 87 THR A O 1
ATOM 681 N N . ALA A 1 88 ? 19.098 0.769 -4.827 1.00 82.31 88 ALA A N 1
ATOM 682 C CA . ALA A 1 88 ? 18.694 1.978 -5.543 1.00 82.31 88 ALA A CA 1
ATOM 683 C C . ALA A 1 88 ? 17.218 1.920 -5.926 1.00 82.31 88 ALA A C 1
ATOM 685 O O . ALA A 1 88 ? 16.665 0.842 -6.157 1.00 82.31 88 ALA A O 1
ATOM 686 N N . THR A 1 89 ? 16.573 3.081 -6.045 1.00 83.94 89 THR A N 1
ATOM 687 C CA . THR A 1 89 ? 15.191 3.133 -6.517 1.00 83.94 89 THR A CA 1
ATOM 688 C C . THR A 1 89 ? 15.112 3.131 -8.042 1.00 83.94 89 THR A C 1
ATOM 690 O O . THR A 1 89 ? 16.038 3.543 -8.744 1.00 83.94 89 THR A O 1
ATOM 693 N N . LYS A 1 90 ? 13.962 2.723 -8.596 1.00 83.44 90 LYS A N 1
ATOM 694 C CA . LYS A 1 90 ? 13.722 2.803 -10.052 1.00 83.44 90 LYS A CA 1
ATOM 695 C C . LYS A 1 90 ? 13.889 4.227 -10.600 1.00 83.44 90 LYS A C 1
ATOM 697 O O . LYS A 1 90 ? 14.342 4.407 -11.729 1.00 83.44 90 LYS A O 1
ATOM 702 N N . ARG A 1 91 ? 13.536 5.239 -9.796 1.00 81.00 91 ARG A N 1
ATOM 703 C CA . ARG A 1 91 ? 13.730 6.650 -10.149 1.00 81.00 91 ARG A CA 1
ATOM 704 C C . ARG A 1 91 ? 15.204 7.028 -10.145 1.00 81.00 91 ARG A C 1
ATOM 706 O O . ARG A 1 91 ? 15.634 7.666 -11.098 1.00 81.00 91 ARG A O 1
ATOM 713 N N . ASP A 1 92 ? 15.979 6.572 -9.164 1.00 83.81 92 ASP A N 1
ATOM 71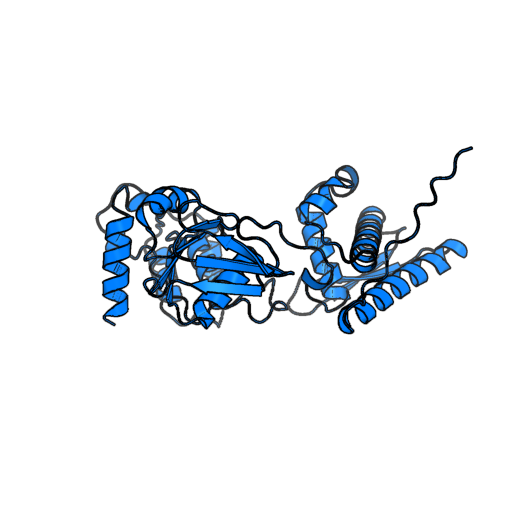4 C CA . ASP A 1 92 ? 17.427 6.819 -9.138 1.00 83.81 92 ASP A CA 1
ATOM 715 C C . ASP A 1 92 ? 18.094 6.252 -10.390 1.00 83.81 92 ASP A C 1
ATOM 717 O O . ASP A 1 92 ? 18.879 6.938 -11.040 1.00 83.81 92 ASP A O 1
ATOM 721 N N . LEU A 1 93 ? 17.721 5.031 -10.791 1.00 85.69 93 LEU A N 1
ATOM 722 C CA . LEU A 1 93 ? 18.213 4.425 -12.029 1.00 85.69 93 LEU A CA 1
ATOM 723 C C . LEU A 1 93 ? 17.799 5.225 -13.269 1.00 85.69 93 LEU A C 1
ATOM 725 O O . LEU A 1 93 ? 18.627 5.440 -14.152 1.00 85.69 93 LEU A O 1
ATOM 729 N N . PHE A 1 94 ? 16.555 5.707 -13.328 1.00 85.62 94 PHE A N 1
ATOM 730 C CA . PHE A 1 94 ? 16.080 6.556 -14.422 1.00 85.62 94 PHE A CA 1
ATOM 731 C C . PHE A 1 94 ? 16.879 7.867 -14.538 1.00 85.62 94 PHE A C 1
ATOM 733 O O . PHE A 1 94 ? 17.255 8.262 -15.643 1.00 85.62 94 PHE A O 1
ATOM 740 N N . TYR A 1 95 ? 17.196 8.519 -13.416 1.00 85.12 95 TYR A N 1
ATOM 741 C CA . TYR A 1 95 ? 17.934 9.786 -13.409 1.00 85.12 95 TYR A CA 1
ATOM 742 C C . TYR A 1 95 ? 19.429 9.650 -13.714 1.00 85.12 95 TYR A C 1
ATOM 744 O O . TYR A 1 95 ? 20.059 10.648 -14.056 1.00 85.12 95 TYR A O 1
ATOM 752 N N . ARG A 1 96 ? 20.002 8.439 -13.685 1.00 87.12 96 ARG A N 1
ATOM 753 C CA . ARG A 1 96 ? 21.391 8.223 -14.130 1.00 87.12 96 ARG A CA 1
ATOM 754 C C . ARG A 1 96 ? 21.583 8.492 -15.622 1.00 87.12 96 ARG A C 1
ATOM 756 O O . ARG A 1 96 ? 22.670 8.893 -16.028 1.00 87.12 96 ARG A O 1
ATOM 763 N N . ASN A 1 97 ? 20.556 8.258 -16.446 1.00 86.56 97 ASN A N 1
ATOM 764 C CA . ASN A 1 97 ? 20.621 8.539 -17.881 1.00 86.56 97 ASN A CA 1
ATOM 765 C C . ASN A 1 97 ? 19.230 8.842 -18.487 1.00 86.56 97 ASN A C 1
ATOM 767 O O . ASN A 1 97 ? 18.664 8.025 -19.223 1.00 86.56 97 ASN A O 1
ATOM 771 N N . PRO A 1 98 ? 18.647 10.019 -18.195 1.00 86.06 98 PRO A N 1
ATOM 772 C CA . PRO A 1 98 ? 17.282 10.343 -18.610 1.00 86.06 98 PRO A CA 1
ATOM 773 C C . PRO A 1 98 ? 17.128 10.436 -20.136 1.00 86.06 98 PRO A C 1
ATOM 775 O O . PRO A 1 98 ? 16.060 10.129 -20.668 1.00 86.06 98 PRO A O 1
ATOM 778 N N . THR A 1 99 ? 18.191 10.804 -20.858 1.00 88.31 99 THR A N 1
ATOM 779 C CA . THR A 1 99 ? 18.194 10.902 -22.326 1.00 88.31 99 THR A CA 1
ATOM 780 C C . THR A 1 99 ? 18.073 9.530 -22.993 1.00 88.31 99 THR A C 1
ATOM 782 O O . THR A 1 99 ? 17.331 9.388 -23.971 1.00 88.31 99 THR A O 1
ATOM 785 N N . LEU A 1 100 ? 18.735 8.504 -22.445 1.00 88.00 100 LEU A N 1
ATOM 786 C CA . LEU A 1 100 ? 18.617 7.129 -22.926 1.00 88.00 100 LEU A CA 1
ATOM 787 C C . LEU A 1 100 ? 17.254 6.525 -22.574 1.00 88.00 100 LEU A C 1
ATOM 789 O O . LEU A 1 100 ? 16.601 5.948 -23.445 1.00 88.00 100 LEU A O 1
ATOM 793 N N . PHE A 1 101 ? 16.806 6.657 -21.323 1.00 87.94 101 PHE A N 1
ATOM 794 C CA . PHE A 1 101 ? 15.594 5.977 -20.857 1.00 87.94 101 PHE A CA 1
ATOM 795 C C . PHE A 1 101 ? 14.301 6.632 -21.342 1.00 87.94 101 PHE A C 1
ATOM 797 O O . PHE A 1 101 ? 13.335 5.923 -21.628 1.00 87.94 101 PHE A O 1
ATOM 804 N N . ARG A 1 102 ? 14.285 7.964 -21.492 1.00 88.38 102 ARG A N 1
ATOM 805 C CA . ARG A 1 102 ? 13.167 8.811 -21.956 1.00 88.38 102 ARG A CA 1
ATOM 806 C C . ARG A 1 102 ? 11.915 8.791 -21.072 1.00 88.38 102 ARG A C 1
ATOM 808 O O . ARG A 1 102 ? 11.380 9.845 -20.755 1.00 88.38 102 ARG A O 1
ATOM 815 N N . ARG A 1 103 ? 11.414 7.613 -20.689 1.00 86.94 103 ARG A N 1
ATOM 816 C CA . ARG A 1 103 ? 10.209 7.410 -19.872 1.00 86.94 103 ARG A CA 1
ATOM 817 C C . ARG A 1 103 ? 10.482 6.401 -18.763 1.00 86.94 103 ARG A C 1
ATOM 819 O O . ARG A 1 103 ? 11.055 5.346 -19.023 1.00 86.94 103 ARG A O 1
ATOM 826 N N . GLN A 1 104 ? 9.972 6.666 -17.562 1.00 83.06 104 GLN A N 1
ATOM 827 C CA . GLN A 1 104 ? 10.128 5.766 -16.413 1.00 83.06 104 GLN A CA 1
ATOM 828 C C . GLN A 1 104 ? 9.559 4.359 -16.683 1.00 83.06 104 GLN A C 1
ATOM 830 O O . GLN A 1 104 ? 10.191 3.366 -16.339 1.00 83.06 104 GLN A O 1
ATOM 835 N N . ALA A 1 105 ? 8.452 4.268 -17.430 1.00 84.38 105 ALA A N 1
ATOM 836 C CA . ALA A 1 105 ? 7.849 2.994 -17.832 1.00 84.38 105 ALA A CA 1
ATOM 837 C C . ALA A 1 105 ? 8.806 2.059 -18.605 1.00 84.38 105 ALA A C 1
ATOM 839 O O . ALA A 1 105 ? 8.625 0.844 -18.592 1.00 84.38 105 ALA A O 1
ATOM 840 N N . VAL A 1 106 ? 9.825 2.606 -19.284 1.00 87.06 106 VAL A N 1
ATOM 841 C CA . VAL A 1 106 ? 10.843 1.811 -19.993 1.00 87.06 106 VAL A CA 1
ATOM 842 C C . VAL A 1 106 ? 11.783 1.131 -19.000 1.00 87.06 106 VAL A C 1
ATOM 844 O O . VAL A 1 106 ? 12.066 -0.054 -19.151 1.00 87.06 106 VAL A O 1
ATOM 847 N N . VAL A 1 107 ? 12.224 1.864 -17.974 1.00 87.00 107 VAL A N 1
ATOM 848 C CA . VAL A 1 107 ? 13.065 1.338 -16.888 1.00 87.00 107 VAL A CA 1
ATOM 849 C C . VAL A 1 107 ? 12.287 0.304 -16.083 1.00 87.00 107 VAL A C 1
ATOM 851 O O . VAL A 1 107 ? 12.795 -0.787 -15.844 1.00 87.00 107 VAL A O 1
ATOM 854 N N . ASP A 1 108 ? 11.029 0.605 -15.748 1.00 84.25 108 ASP A N 1
ATOM 855 C CA . ASP A 1 108 ? 10.156 -0.311 -15.014 1.00 84.25 108 ASP A CA 1
ATOM 856 C C . ASP A 1 108 ? 10.003 -1.649 -15.745 1.00 84.25 108 ASP A C 1
ATOM 858 O O . ASP A 1 108 ? 10.223 -2.699 -15.145 1.00 84.25 108 ASP A O 1
ATOM 862 N N . LYS A 1 109 ? 9.696 -1.608 -17.049 1.00 85.38 109 LYS A N 1
ATOM 863 C CA . LYS A 1 109 ? 9.570 -2.813 -17.873 1.00 85.38 109 LYS A CA 1
ATOM 864 C C . LYS A 1 109 ? 10.890 -3.577 -17.983 1.00 85.38 109 LYS A C 1
ATOM 866 O O . LYS A 1 109 ? 10.890 -4.796 -17.872 1.00 85.38 109 LYS A O 1
ATOM 871 N N . ALA A 1 110 ? 12.003 -2.879 -18.197 1.00 88.00 110 ALA A N 1
ATOM 872 C CA . ALA A 1 110 ? 13.297 -3.531 -18.354 1.00 88.00 110 ALA A CA 1
ATOM 873 C C . ALA A 1 110 ? 13.758 -4.224 -17.059 1.00 88.00 110 ALA A C 1
ATOM 875 O O . ALA A 1 110 ? 14.276 -5.334 -17.118 1.00 88.00 110 ALA A O 1
ATOM 876 N N . ILE A 1 111 ? 13.522 -3.620 -15.889 1.00 87.25 111 ILE A N 1
ATOM 877 C CA . ILE A 1 111 ? 13.783 -4.265 -14.591 1.00 87.25 111 ILE A CA 1
ATOM 878 C C . ILE A 1 111 ? 12.907 -5.511 -14.424 1.00 87.25 111 ILE A C 1
ATOM 880 O O . ILE A 1 111 ? 13.394 -6.543 -13.966 1.00 87.25 111 ILE A O 1
ATOM 884 N N . ASP A 1 112 ? 11.633 -5.436 -14.813 1.00 81.50 112 ASP A N 1
ATOM 885 C CA . ASP A 1 112 ? 10.707 -6.567 -14.725 1.00 81.50 112 ASP A CA 1
ATOM 886 C C . ASP A 1 112 ? 11.130 -7.729 -15.638 1.00 81.50 112 ASP A C 1
ATOM 888 O O . ASP A 1 112 ? 11.114 -8.889 -15.219 1.00 81.50 112 ASP A O 1
ATOM 892 N N . ASP A 1 113 ? 11.561 -7.418 -16.861 1.00 85.56 113 ASP A N 1
ATOM 893 C CA . ASP A 1 113 ? 12.089 -8.387 -17.821 1.00 85.56 113 ASP A CA 1
ATOM 894 C C . ASP A 1 113 ? 13.416 -9.005 -17.311 1.00 85.56 113 ASP A C 1
ATOM 896 O O . ASP A 1 113 ? 13.620 -10.217 -17.405 1.00 85.56 113 ASP A O 1
ATOM 900 N N . LEU A 1 114 ? 14.300 -8.225 -16.672 1.00 87.00 114 LEU A N 1
ATOM 901 C CA . LEU A 1 114 ? 15.528 -8.742 -16.044 1.00 87.00 114 LEU A CA 1
ATOM 902 C C . LEU A 1 114 ? 15.234 -9.656 -14.848 1.00 87.00 114 LEU A C 1
ATOM 904 O O . LEU A 1 114 ? 15.794 -10.749 -14.769 1.00 87.00 114 LEU A O 1
ATOM 908 N N . ALA A 1 115 ? 14.322 -9.263 -13.955 1.00 82.62 115 ALA A N 1
ATOM 909 C CA . ALA A 1 115 ? 13.884 -10.106 -12.840 1.00 82.62 115 ALA A CA 1
ATOM 910 C C . ALA A 1 115 ? 13.322 -11.441 -13.355 1.00 82.62 115 ALA A C 1
ATOM 912 O O . ALA A 1 115 ? 13.673 -12.512 -12.856 1.00 82.62 115 ALA A O 1
ATOM 913 N N . CYS A 1 116 ? 12.518 -11.388 -14.424 1.00 80.38 116 CYS A N 1
ATOM 914 C CA . CYS A 1 116 ? 11.991 -12.575 -15.087 1.00 80.38 116 CYS A CA 1
ATOM 915 C C . CYS A 1 116 ? 13.094 -13.434 -15.724 1.00 80.38 116 CYS A C 1
ATOM 917 O O . CYS A 1 116 ? 13.042 -14.656 -15.619 1.00 80.38 116 CYS A O 1
ATOM 919 N N . THR A 1 117 ? 14.093 -12.812 -16.354 1.00 83.38 117 THR A N 1
ATOM 920 C CA . THR A 1 117 ? 15.226 -13.496 -17.002 1.00 83.38 117 THR A CA 1
ATOM 921 C C . THR A 1 117 ? 16.075 -14.259 -15.990 1.00 83.38 117 THR A C 1
ATOM 923 O O . THR A 1 117 ? 16.476 -15.395 -16.242 1.00 83.38 117 THR A O 1
ATOM 926 N N . PHE A 1 118 ? 16.319 -13.672 -14.818 1.00 81.94 118 PHE A N 1
ATOM 927 C CA . PHE A 1 118 ? 17.071 -14.346 -13.763 1.00 81.94 118 PHE A CA 1
ATOM 928 C C . PHE A 1 118 ? 16.209 -15.266 -12.893 1.00 81.94 118 PHE A C 1
ATOM 930 O O . PHE A 1 118 ? 16.765 -16.073 -12.149 1.00 81.94 118 PHE A O 1
ATOM 937 N N . GLY A 1 119 ? 14.881 -15.213 -13.002 1.00 75.31 119 GLY A N 1
ATOM 938 C CA . GLY A 1 119 ? 13.987 -15.992 -12.144 1.00 75.31 119 GLY A CA 1
ATOM 939 C C . GLY A 1 119 ? 14.086 -15.585 -10.672 1.00 75.31 119 GLY A C 1
ATOM 940 O O . GLY A 1 119 ? 13.889 -16.420 -9.797 1.00 75.31 119 GLY A O 1
ATOM 941 N N . VAL A 1 120 ? 14.428 -14.321 -10.409 1.00 75.06 120 VAL A N 1
ATOM 942 C CA . VAL A 1 120 ? 14.615 -13.758 -9.061 1.00 75.06 120 VAL A CA 1
ATOM 943 C C . VAL A 1 120 ? 13.562 -12.697 -8.768 1.00 75.06 120 VAL A C 1
ATOM 945 O O . VAL A 1 120 ? 12.931 -12.156 -9.682 1.00 75.06 120 VAL A O 1
ATOM 948 N N . ARG A 1 121 ? 13.356 -12.377 -7.486 1.00 66.12 121 ARG A N 1
ATOM 949 C CA . ARG A 1 121 ? 12.461 -11.280 -7.091 1.00 66.12 121 ARG A CA 1
ATOM 950 C C . ARG A 1 121 ? 13.083 -9.920 -7.422 1.00 66.12 121 ARG A C 1
ATOM 952 O O . ARG A 1 121 ? 14.300 -9.776 -7.459 1.00 66.12 121 ARG A O 1
ATOM 959 N N . ARG A 1 122 ? 12.257 -8.882 -7.605 1.00 71.06 122 ARG A N 1
ATOM 960 C CA . ARG A 1 122 ? 12.742 -7.508 -7.873 1.00 71.06 122 ARG A CA 1
ATOM 961 C C . ARG A 1 122 ? 13.669 -6.995 -6.770 1.00 71.06 122 ARG A C 1
ATOM 963 O O . ARG A 1 122 ? 14.713 -6.427 -7.073 1.00 71.06 122 ARG A O 1
ATOM 970 N N . GLY A 1 123 ? 13.320 -7.262 -5.509 1.00 65.69 123 GLY A N 1
ATOM 971 C CA . GLY A 1 123 ? 14.156 -6.915 -4.357 1.00 65.69 123 GLY A CA 1
ATOM 972 C C . GLY A 1 123 ? 15.532 -7.592 -4.370 1.00 65.69 123 GLY A C 1
ATOM 973 O O . GLY A 1 123 ? 16.501 -7.001 -3.906 1.00 65.69 123 GLY A O 1
ATOM 974 N N . GLU A 1 124 ? 15.658 -8.775 -4.983 1.00 71.62 124 GLU A N 1
ATOM 975 C CA . GLU A 1 124 ? 16.942 -9.481 -5.115 1.00 71.62 124 GLU A CA 1
ATOM 976 C C . GLU A 1 124 ? 17.866 -8.839 -6.157 1.00 71.62 124 GLU A C 1
ATOM 978 O O . GLU A 1 124 ? 19.068 -9.055 -6.109 1.00 71.62 124 GLU A O 1
ATOM 983 N N . LEU A 1 125 ? 17.344 -7.996 -7.058 1.00 81.06 125 LEU A N 1
ATOM 984 C CA . LEU A 1 125 ? 18.165 -7.168 -7.952 1.00 81.06 125 LEU A CA 1
ATOM 985 C C . LEU A 1 125 ? 18.723 -5.917 -7.254 1.00 81.06 125 LEU A C 1
ATOM 987 O O . LEU A 1 125 ? 19.337 -5.082 -7.913 1.00 81.06 125 LEU A O 1
ATOM 991 N N . HIS A 1 126 ? 18.448 -5.729 -5.957 1.00 78.06 126 HIS A N 1
ATOM 992 C CA . HIS A 1 126 ? 18.762 -4.510 -5.200 1.00 78.06 126 HIS A CA 1
ATOM 993 C C . HIS A 1 126 ? 18.122 -3.234 -5.785 1.00 78.06 126 HIS A C 1
ATOM 995 O O . HIS A 1 126 ? 18.503 -2.110 -5.449 1.00 78.06 126 HIS A O 1
ATOM 1001 N N . VAL A 1 127 ? 17.101 -3.398 -6.633 1.00 80.00 127 VAL A N 1
ATOM 1002 C CA . VAL A 1 127 ? 16.300 -2.299 -7.169 1.00 80.00 127 VAL A CA 1
ATOM 1003 C C . VAL A 1 127 ? 14.959 -2.272 -6.454 1.00 80.00 127 VAL A C 1
ATOM 1005 O O . VAL A 1 127 ? 14.070 -3.079 -6.730 1.00 80.00 127 VAL A O 1
ATOM 1008 N N . VAL A 1 128 ? 14.809 -1.330 -5.531 1.00 73.88 128 VAL A N 1
ATOM 1009 C CA . VAL A 1 128 ? 13.643 -1.238 -4.647 1.00 73.88 128 VAL A CA 1
ATOM 1010 C C . VAL A 1 128 ? 12.669 -0.156 -5.112 1.00 73.88 128 VAL A C 1
ATOM 1012 O O . VAL A 1 128 ? 13.020 0.784 -5.831 1.00 73.88 128 VAL A O 1
ATOM 1015 N N . ALA A 1 129 ? 11.397 -0.283 -4.739 1.00 68.75 129 ALA A N 1
ATOM 1016 C CA . ALA A 1 129 ? 10.489 0.854 -4.832 1.00 68.75 129 ALA A CA 1
ATOM 1017 C C . ALA A 1 129 ? 10.892 1.888 -3.772 1.00 68.75 129 ALA A C 1
ATOM 1019 O O . ALA A 1 129 ? 11.275 1.515 -2.665 1.00 68.75 129 ALA A O 1
ATOM 1020 N N . ALA A 1 130 ? 10.810 3.176 -4.109 1.00 73.69 130 ALA A N 1
ATOM 1021 C CA . ALA A 1 130 ? 10.980 4.219 -3.107 1.00 73.69 130 ALA A CA 1
ATOM 1022 C C . ALA A 1 130 ? 9.892 4.060 -2.040 1.00 73.69 130 ALA A C 1
ATOM 1024 O O . ALA A 1 130 ? 8.711 3.959 -2.390 1.00 73.69 130 ALA A O 1
ATOM 1025 N N . ALA A 1 131 ? 10.305 4.041 -0.774 1.00 79.75 131 ALA A N 1
ATOM 1026 C CA . ALA A 1 131 ? 9.380 4.076 0.340 1.00 79.75 131 ALA A CA 1
ATOM 1027 C C . ALA A 1 131 ? 8.574 5.379 0.292 1.00 79.75 131 ALA A C 1
ATOM 1029 O O . ALA A 1 131 ? 9.133 6.467 0.138 1.00 79.75 131 ALA A O 1
ATOM 1030 N N . LYS A 1 132 ? 7.257 5.258 0.383 1.00 88.69 132 LYS A N 1
ATOM 1031 C CA . LYS A 1 132 ? 6.310 6.374 0.356 1.00 88.69 132 LYS A CA 1
ATOM 1032 C C . LYS A 1 132 ? 5.200 6.236 1.390 1.00 88.69 132 LYS A C 1
ATOM 1034 O O . LYS A 1 132 ? 4.499 7.218 1.622 1.00 88.69 132 LYS A O 1
ATOM 1039 N N . GLY A 1 133 ? 4.996 5.047 1.954 1.00 91.81 133 GLY A N 1
ATOM 1040 C CA . GLY A 1 133 ? 3.957 4.842 2.952 1.00 91.81 133 GLY A CA 1
ATOM 1041 C C . GLY A 1 133 ? 4.244 5.592 4.246 1.00 91.81 133 GLY A C 1
ATOM 1042 O O . GLY A 1 133 ? 5.403 5.808 4.603 1.00 91.81 133 GLY A O 1
ATOM 1043 N N . LEU A 1 134 ? 3.180 5.996 4.935 1.00 95.62 134 LEU A N 1
ATOM 1044 C CA . LEU A 1 134 ? 3.261 6.679 6.224 1.00 95.62 134 LEU A CA 1
ATOM 1045 C C . LEU A 1 134 ? 2.558 5.849 7.294 1.00 95.62 134 LEU A C 1
ATOM 1047 O O . LEU A 1 134 ? 1.600 5.130 6.999 1.00 95.62 134 LEU A O 1
ATOM 1051 N N . VAL A 1 135 ? 3.025 5.981 8.528 1.00 95.88 135 VAL A N 1
ATOM 1052 C CA . VAL A 1 135 ? 2.431 5.374 9.718 1.00 95.88 135 VAL A CA 1
ATOM 1053 C C . VAL A 1 135 ? 2.368 6.396 10.850 1.00 95.88 135 VAL A C 1
ATOM 1055 O O . VAL A 1 135 ? 3.278 7.211 10.997 1.00 95.88 135 VAL A O 1
ATOM 1058 N N . VAL A 1 136 ? 1.285 6.370 11.625 1.00 95.50 136 VAL A N 1
ATOM 1059 C CA . VAL A 1 136 ? 1.122 7.158 12.854 1.00 95.50 136 VAL A CA 1
ATOM 1060 C C . VAL A 1 136 ? 0.288 6.382 13.876 1.00 95.50 136 VAL A C 1
ATOM 1062 O O . VAL A 1 136 ? -0.656 5.685 13.492 1.00 95.50 136 VAL A O 1
ATOM 1065 N N . GLY A 1 137 ? 0.642 6.481 15.155 1.00 94.00 137 GLY A N 1
ATOM 1066 C CA . GLY A 1 137 ? -0.038 5.833 16.275 1.00 94.00 137 GLY A CA 1
ATOM 1067 C C . GLY A 1 137 ? 0.898 5.013 17.167 1.00 94.00 137 GLY A C 1
ATOM 1068 O O . GLY A 1 137 ? 2.122 5.125 17.089 1.00 94.00 137 GLY A O 1
ATOM 1069 N N . GLY A 1 138 ? 0.318 4.158 18.012 1.00 92.75 138 GLY A N 1
ATOM 1070 C CA . GLY A 1 138 ? 1.006 3.394 19.064 1.00 92.75 138 GLY A CA 1
ATOM 1071 C C . GLY A 1 138 ? 1.935 2.268 18.589 1.00 92.75 138 GLY A C 1
ATOM 1072 O O . GLY A 1 138 ? 1.778 1.119 19.008 1.00 92.75 138 GLY A O 1
ATOM 1073 N N . VAL A 1 139 ? 2.904 2.565 17.717 1.00 93.81 139 VAL A N 1
ATOM 1074 C CA . VAL A 1 139 ? 3.898 1.605 17.218 1.00 93.81 139 VAL A CA 1
ATOM 1075 C C . VAL A 1 139 ? 5.313 2.183 17.203 1.00 93.81 139 VAL A C 1
ATOM 1077 O O . VAL A 1 139 ? 5.539 3.344 16.855 1.00 93.81 139 VAL A O 1
ATOM 1080 N N . THR A 1 140 ? 6.276 1.321 17.508 1.00 93.88 140 THR A N 1
ATOM 1081 C CA . THR A 1 140 ? 7.704 1.564 17.314 1.00 93.88 140 THR A CA 1
ATOM 1082 C C . THR A 1 140 ? 8.247 0.564 16.300 1.00 93.88 140 THR A C 1
ATOM 1084 O O . THR A 1 140 ? 8.108 -0.652 16.456 1.00 93.88 140 THR A O 1
ATOM 1087 N N . LEU A 1 141 ? 8.864 1.069 15.232 1.00 93.75 141 LEU A N 1
ATOM 1088 C CA . LEU A 1 141 ? 9.487 0.245 14.200 1.00 93.75 141 LEU A CA 1
ATOM 1089 C C . LEU A 1 141 ? 10.923 -0.082 14.605 1.00 93.75 141 LEU A C 1
ATOM 1091 O O . LEU A 1 141 ? 11.708 0.821 14.900 1.00 93.75 141 LEU A O 1
ATOM 1095 N N . VAL A 1 142 ? 11.276 -1.365 14.573 1.00 91.94 142 VAL A N 1
ATOM 1096 C CA . VAL A 1 142 ? 12.640 -1.845 14.805 1.00 91.94 142 VAL A CA 1
ATOM 1097 C C . VAL A 1 142 ? 13.269 -2.174 13.457 1.00 91.94 142 VAL A C 1
ATOM 1099 O O . VAL A 1 142 ? 12.753 -2.993 12.693 1.00 91.94 142 VAL A O 1
ATOM 1102 N N . LEU A 1 143 ? 14.367 -1.497 13.147 1.00 88.19 143 LEU A N 1
ATOM 1103 C CA . LEU A 1 143 ? 15.088 -1.594 11.882 1.00 88.19 143 LEU A CA 1
ATOM 1104 C C . LEU A 1 143 ? 16.390 -2.369 12.061 1.00 88.19 143 LEU A C 1
ATOM 1106 O O . LEU A 1 143 ? 16.841 -2.603 13.186 1.00 88.19 143 LEU A O 1
ATOM 1110 N N . THR A 1 144 ? 17.037 -2.678 10.939 1.00 79.19 144 THR A N 1
ATOM 1111 C CA . THR A 1 144 ? 18.372 -3.279 10.918 1.00 79.19 144 THR A CA 1
ATOM 1112 C C . THR A 1 144 ? 19.358 -2.516 11.800 1.00 79.19 144 THR A C 1
ATOM 1114 O O . THR A 1 144 ? 19.340 -1.283 11.874 1.00 79.19 144 THR A O 1
ATOM 1117 N N . ALA A 1 145 ? 20.223 -3.274 12.477 1.00 78.06 145 ALA A N 1
ATOM 1118 C CA . ALA A 1 145 ? 21.178 -2.786 13.474 1.00 78.06 145 ALA A CA 1
ATOM 1119 C C . ALA A 1 145 ? 20.535 -2.174 14.738 1.00 78.06 145 ALA A C 1
ATOM 1121 O O . ALA A 1 145 ? 21.176 -1.403 15.449 1.00 78.06 145 ALA A O 1
ATOM 1122 N N . GLY A 1 146 ? 19.277 -2.519 15.034 1.00 78.38 146 GLY A N 1
ATOM 1123 C CA . GLY A 1 146 ? 18.606 -2.144 16.282 1.00 78.38 146 GLY A CA 1
ATOM 1124 C C . GLY A 1 146 ? 18.147 -0.686 16.344 1.00 78.38 146 GLY A C 1
ATOM 1125 O O . GLY A 1 146 ? 17.778 -0.212 17.419 1.00 78.38 146 GLY A O 1
ATOM 1126 N N . ARG A 1 147 ? 18.146 0.041 15.217 1.00 88.50 147 ARG A N 1
ATOM 1127 C CA . ARG A 1 147 ? 17.616 1.410 15.160 1.00 88.50 147 ARG A CA 1
ATOM 1128 C C . ARG A 1 147 ? 16.102 1.385 15.365 1.00 88.50 147 ARG A C 1
ATOM 1130 O O . ARG A 1 147 ? 15.401 0.624 14.705 1.00 88.50 147 ARG A O 1
ATOM 1137 N N . ARG A 1 148 ? 15.604 2.249 16.247 1.00 91.75 148 ARG A N 1
ATOM 1138 C CA . ARG A 1 148 ? 14.186 2.329 16.620 1.00 91.75 148 ARG A CA 1
ATOM 1139 C C . ARG A 1 148 ? 13.591 3.633 16.110 1.00 91.75 148 ARG A C 1
ATOM 1141 O O . ARG A 1 148 ? 14.249 4.670 16.173 1.00 91.75 148 ARG A O 1
ATOM 1148 N N . VAL A 1 149 ? 12.380 3.563 15.571 1.00 91.38 149 VAL A N 1
ATOM 1149 C CA . VAL A 1 149 ? 11.637 4.721 15.066 1.00 91.38 149 VAL A CA 1
ATOM 1150 C C . VAL A 1 149 ? 10.258 4.730 15.709 1.00 91.38 149 VAL A C 1
ATOM 1152 O O . VAL A 1 149 ? 9.439 3.851 15.444 1.00 91.38 149 VAL A O 1
ATOM 1155 N N . GLU A 1 150 ? 10.022 5.711 16.567 1.00 91.62 150 GLU A N 1
ATOM 1156 C CA . GLU A 1 150 ? 8.742 5.919 17.245 1.00 91.62 150 GLU A CA 1
ATOM 1157 C C . GLU A 1 150 ? 7.781 6.667 16.316 1.00 91.62 150 GLU A C 1
ATOM 1159 O O . GLU A 1 150 ? 8.175 7.636 15.670 1.00 91.62 150 GLU A O 1
ATOM 1164 N N . CYS A 1 151 ? 6.534 6.198 16.220 1.00 91.56 151 CYS A N 1
ATOM 1165 C CA . CYS A 1 151 ? 5.548 6.713 15.261 1.00 91.56 151 CYS A CA 1
ATOM 1166 C C . CYS A 1 151 ? 4.318 7.351 15.937 1.00 91.56 151 CYS A C 1
ATOM 1168 O O . CYS A 1 151 ? 3.278 7.463 15.300 1.00 91.56 151 CYS A O 1
ATOM 1170 N N . GLN A 1 152 ? 4.409 7.732 17.215 1.00 86.06 152 GLN A N 1
ATOM 1171 C CA . GLN A 1 152 ? 3.251 8.091 18.051 1.00 86.06 152 GLN A CA 1
ATOM 1172 C C . GLN A 1 152 ? 2.566 9.387 17.601 1.00 86.06 152 GLN A C 1
ATOM 1174 O O . GLN A 1 152 ? 1.402 9.357 17.210 1.00 86.06 152 GLN A O 1
ATOM 1179 N N . ASP A 1 153 ? 3.305 10.497 17.584 1.00 80.81 153 ASP A N 1
ATOM 1180 C CA . ASP A 1 153 ? 2.710 11.830 17.406 1.00 80.81 153 ASP A CA 1
ATOM 1181 C C . ASP A 1 153 ? 2.766 12.351 15.968 1.00 80.81 153 ASP A C 1
ATOM 1183 O O . ASP A 1 153 ? 2.021 13.253 15.585 1.00 80.81 153 ASP A O 1
ATOM 1187 N N . VAL A 1 154 ? 3.686 11.818 15.160 1.00 87.75 154 VAL A N 1
ATOM 1188 C CA . VAL A 1 154 ? 3.996 12.361 13.835 1.00 87.75 154 VAL A CA 1
ATOM 1189 C C . VAL A 1 154 ? 3.891 11.275 12.779 1.00 87.75 154 VAL A C 1
ATOM 1191 O O . VAL A 1 154 ? 4.459 10.189 12.908 1.00 87.75 154 VAL A O 1
ATOM 1194 N N . ALA A 1 155 ? 3.214 11.621 11.682 1.00 92.31 155 ALA A N 1
ATOM 1195 C CA . ALA A 1 155 ? 3.199 10.836 10.459 1.00 92.31 155 ALA A CA 1
ATOM 1196 C C . ALA A 1 155 ? 4.628 10.538 9.989 1.00 92.31 155 ALA A C 1
ATOM 1198 O O . ALA A 1 155 ? 5.331 11.403 9.464 1.00 92.31 155 ALA A O 1
ATOM 1199 N N . THR A 1 156 ? 5.044 9.292 10.171 1.00 93.44 156 THR A N 1
ATOM 1200 C CA . THR A 1 156 ? 6.417 8.855 9.950 1.00 93.44 156 THR A CA 1
ATOM 1201 C C . THR A 1 156 ? 6.502 8.027 8.679 1.00 93.44 156 THR A C 1
ATOM 1203 O O . THR A 1 156 ? 5.674 7.149 8.432 1.00 93.44 156 THR A O 1
ATOM 1206 N N . LEU A 1 157 ? 7.507 8.309 7.846 1.00 93.56 157 LEU A N 1
ATOM 1207 C CA . LEU A 1 157 ? 7.789 7.518 6.651 1.00 93.56 157 LEU A CA 1
ATOM 1208 C C . LEU A 1 157 ? 8.167 6.096 7.057 1.00 93.56 157 LEU A C 1
ATOM 1210 O O . LEU A 1 157 ? 9.083 5.917 7.855 1.00 93.56 157 LEU A O 1
ATOM 1214 N N . ILE A 1 158 ? 7.512 5.099 6.464 1.00 91.94 158 ILE A N 1
ATOM 1215 C CA . ILE A 1 158 ? 7.834 3.689 6.685 1.00 91.94 158 ILE A CA 1
ATOM 1216 C C . ILE A 1 158 ? 9.175 3.404 5.997 1.00 91.94 158 ILE A C 1
ATOM 1218 O O . ILE A 1 158 ? 9.235 3.393 4.766 1.00 91.94 158 ILE A O 1
ATOM 1222 N N . PRO A 1 159 ? 10.268 3.191 6.744 1.00 86.00 159 PRO A N 1
ATOM 1223 C CA . PRO A 1 159 ? 11.561 2.915 6.141 1.00 86.00 159 PRO A CA 1
ATOM 1224 C C . PRO A 1 159 ? 11.569 1.508 5.519 1.00 86.00 159 PRO A C 1
ATOM 1226 O O . PRO A 1 159 ? 10.874 0.610 5.998 1.00 86.00 159 PRO A O 1
ATOM 1229 N N . PRO A 1 160 ? 12.373 1.271 4.472 1.00 81.19 160 PRO A N 1
ATOM 1230 C CA . PRO A 1 160 ? 12.629 -0.087 4.012 1.00 81.19 160 PRO A CA 1
ATOM 1231 C C . PRO A 1 160 ? 13.413 -0.872 5.079 1.00 81.19 160 PRO A C 1
ATOM 1233 O O . PRO A 1 160 ? 14.211 -0.290 5.816 1.00 81.19 160 PRO A O 1
ATOM 1236 N N . GLY A 1 161 ? 13.216 -2.193 5.140 1.00 75.94 161 GLY A N 1
ATOM 1237 C CA . GLY A 1 161 ? 13.975 -3.061 6.050 1.00 75.94 161 GLY A CA 1
ATOM 1238 C C . GLY A 1 161 ? 13.510 -3.010 7.509 1.00 75.94 161 GLY A C 1
ATOM 1239 O O . GLY A 1 161 ? 14.328 -3.081 8.423 1.00 75.94 161 GLY A O 1
ATOM 1240 N N . VAL A 1 162 ? 12.202 -2.874 7.746 1.00 85.25 162 VAL A N 1
ATOM 1241 C CA . VAL A 1 162 ? 11.629 -3.088 9.083 1.00 85.25 162 VAL A CA 1
ATOM 1242 C C . VAL A 1 162 ? 11.808 -4.560 9.456 1.00 85.25 162 VAL A C 1
ATOM 1244 O O . VAL A 1 162 ? 11.280 -5.438 8.772 1.00 85.25 162 VAL A O 1
ATOM 1247 N N . GLU A 1 163 ? 12.545 -4.835 10.532 1.00 84.81 163 GLU A N 1
ATOM 1248 C CA . GLU A 1 163 ? 12.843 -6.183 11.040 1.00 84.81 163 GLU A CA 1
ATOM 1249 C C . GLU A 1 163 ? 11.871 -6.623 12.135 1.00 84.81 163 GLU A C 1
ATOM 1251 O O . GLU A 1 163 ? 11.585 -7.817 12.256 1.00 84.81 163 GLU A O 1
ATOM 1256 N N . GLY A 1 164 ? 11.313 -5.671 12.881 1.00 88.44 164 GLY A N 1
ATOM 1257 C CA . GLY A 1 164 ? 10.367 -5.915 13.963 1.00 88.44 164 GLY A CA 1
ATOM 1258 C C . GLY A 1 164 ? 9.414 -4.743 14.176 1.00 88.44 164 GLY A C 1
ATOM 1259 O O . GLY A 1 164 ? 9.673 -3.620 13.742 1.00 88.44 164 GLY A O 1
ATOM 1260 N N . VAL A 1 165 ? 8.292 -5.022 14.837 1.00 92.69 165 VAL A N 1
ATOM 1261 C CA . VAL A 1 165 ? 7.313 -4.015 15.254 1.00 92.69 165 VAL A CA 1
ATOM 1262 C C . VAL A 1 165 ? 7.005 -4.215 16.727 1.00 92.69 165 VAL A C 1
ATOM 1264 O O . VAL A 1 165 ? 6.736 -5.333 17.160 1.00 92.69 165 VAL A O 1
ATOM 1267 N N . GLU A 1 166 ? 7.042 -3.131 17.485 1.00 92.69 166 GLU A N 1
ATOM 1268 C CA . GLU A 1 166 ? 6.613 -3.107 18.874 1.00 92.69 166 GLU A CA 1
ATOM 1269 C C . GLU A 1 166 ? 5.341 -2.282 18.951 1.00 92.69 166 GLU A C 1
ATOM 1271 O O . GLU A 1 166 ? 5.349 -1.070 18.743 1.00 92.69 166 GLU A O 1
ATOM 1276 N N . ILE A 1 167 ? 4.231 -2.976 19.164 1.00 92.00 167 ILE A N 1
ATOM 1277 C CA . ILE A 1 167 ? 2.897 -2.391 19.167 1.00 92.00 167 ILE A CA 1
ATOM 1278 C C . ILE A 1 167 ? 2.474 -2.258 20.621 1.00 92.00 167 ILE A C 1
ATOM 1280 O O . ILE A 1 167 ? 2.579 -3.226 21.376 1.00 92.00 167 ILE A O 1
ATOM 1284 N N . ARG A 1 168 ? 1.969 -1.088 21.005 1.00 89.38 168 ARG A N 1
ATOM 1285 C CA . ARG A 1 168 ? 1.404 -0.900 22.340 1.00 89.38 168 ARG A CA 1
ATOM 1286 C C . ARG A 1 168 ? 0.188 -1.812 22.551 1.00 89.38 168 ARG A C 1
ATOM 1288 O O . ARG A 1 168 ? -0.459 -2.261 21.600 1.00 89.38 168 ARG A O 1
ATOM 1295 N N . GLU A 1 169 ? -0.082 -2.169 23.803 1.00 85.25 169 GLU A N 1
ATOM 1296 C CA . GLU A 1 169 ? -1.120 -3.154 24.145 1.00 85.25 169 GLU A CA 1
ATOM 1297 C C . GLU A 1 169 ? -2.545 -2.643 23.890 1.00 85.25 169 GLU A C 1
ATOM 1299 O O . GLU A 1 169 ? -3.431 -3.428 23.547 1.00 85.25 169 GLU A O 1
ATOM 1304 N N . ASP A 1 170 ? -2.736 -1.331 24.009 1.00 87.25 170 ASP A N 1
ATOM 1305 C CA . ASP A 1 170 ? -3.971 -0.584 23.757 1.00 87.25 170 ASP A CA 1
ATOM 1306 C C . ASP A 1 170 ? -4.420 -0.629 22.286 1.00 87.25 170 ASP A C 1
ATOM 1308 O O . ASP A 1 170 ? -5.623 -0.630 22.015 1.00 87.25 170 ASP A O 1
ATOM 1312 N N . VAL A 1 171 ? -3.483 -0.763 21.343 1.00 89.81 171 VAL A N 1
ATOM 1313 C CA . VAL A 1 171 ? -3.777 -0.851 19.907 1.00 89.81 171 VAL A CA 1
ATOM 1314 C C . VAL A 1 171 ? -4.431 -2.188 19.560 1.00 89.81 171 VAL A C 1
ATOM 1316 O O . VAL A 1 171 ? -3.767 -3.207 19.374 1.00 89.81 171 VAL A O 1
ATOM 1319 N N . LYS A 1 172 ? -5.756 -2.194 19.402 1.00 88.00 172 LYS A N 1
ATOM 1320 C CA . LYS A 1 172 ? -6.526 -3.403 19.036 1.00 88.00 172 LYS A CA 1
ATOM 1321 C C . LYS A 1 172 ? -6.539 -3.687 17.536 1.00 88.00 172 LYS A C 1
ATOM 1323 O O . LYS A 1 172 ? -6.533 -4.844 17.115 1.00 88.00 172 LYS A O 1
ATOM 1328 N N . TRP A 1 173 ? -6.545 -2.634 16.730 1.00 92.06 173 TRP A N 1
ATOM 1329 C CA . TRP A 1 173 ? -6.696 -2.719 15.285 1.00 92.06 173 TRP A CA 1
ATOM 1330 C C . TRP A 1 173 ? -5.871 -1.653 14.569 1.00 92.06 173 TRP A C 1
ATOM 1332 O O . TRP A 1 173 ? -5.407 -0.681 15.163 1.00 92.06 173 TRP A O 1
ATOM 1342 N N . VAL A 1 174 ? -5.696 -1.859 13.268 1.00 94.62 174 VAL A N 1
ATOM 1343 C CA . VAL A 1 174 ? -4.961 -0.974 12.364 1.00 94.62 174 VAL A CA 1
ATOM 1344 C C . VAL A 1 174 ? -5.900 -0.516 11.261 1.00 94.62 174 VAL A C 1
ATOM 1346 O O . VAL A 1 174 ? -6.516 -1.352 10.603 1.00 94.62 174 VAL A O 1
ATOM 1349 N N . LEU A 1 175 ? -5.984 0.790 11.021 1.00 95.50 175 LEU A N 1
ATOM 1350 C CA . LEU A 1 175 ? -6.672 1.342 9.860 1.00 95.50 175 LEU A CA 1
ATOM 1351 C C . LEU A 1 175 ? -5.657 1.644 8.762 1.00 95.50 175 LEU A C 1
ATOM 1353 O O . LEU A 1 175 ? -4.789 2.501 8.905 1.00 95.50 175 LEU A O 1
ATOM 1357 N N . TRP A 1 176 ? -5.779 0.947 7.643 1.00 95.88 176 TRP A N 1
ATOM 1358 C CA . TRP A 1 176 ? -5.051 1.247 6.424 1.00 95.88 176 TRP A CA 1
ATOM 1359 C C . TRP A 1 176 ? -5.925 2.079 5.480 1.00 95.88 176 TRP A C 1
ATOM 1361 O O . TRP A 1 176 ? -7.026 1.666 5.116 1.00 95.88 176 TRP A O 1
ATOM 1371 N N . VAL A 1 177 ? -5.424 3.245 5.074 1.00 94.75 177 VAL A N 1
ATOM 1372 C CA . VAL A 1 177 ? -6.121 4.205 4.211 1.00 94.75 177 VAL A CA 1
ATOM 1373 C C . VAL A 1 177 ? -5.377 4.360 2.890 1.00 94.75 177 VAL A C 1
ATOM 1375 O O . VAL A 1 177 ? -4.166 4.596 2.854 1.00 94.75 177 VAL A O 1
ATOM 1378 N N . GLU A 1 178 ? -6.099 4.252 1.781 1.00 92.56 178 GLU A N 1
ATOM 1379 C CA . GLU A 1 178 ? -5.513 4.362 0.444 1.00 92.56 178 GLU A CA 1
ATOM 1380 C C . GLU A 1 178 ? -5.105 5.806 0.101 1.00 92.56 178 GLU A C 1
ATOM 1382 O O . GLU A 1 178 ? -3.953 6.036 -0.280 1.00 92.56 178 GLU A O 1
ATOM 1387 N N . LYS A 1 179 ? -5.985 6.789 0.323 1.00 90.94 179 LYS A N 1
ATOM 1388 C CA . LYS A 1 179 ? -5.754 8.203 -0.015 1.00 90.94 179 LYS A CA 1
ATOM 1389 C C . LYS A 1 179 ? -4.959 8.956 1.069 1.00 90.94 179 LYS A C 1
ATOM 1391 O O . LYS A 1 179 ? -5.336 8.976 2.239 1.00 90.94 179 LYS A O 1
ATOM 1396 N N . GLU A 1 180 ? -3.883 9.643 0.669 1.00 92.31 180 GLU A N 1
ATOM 1397 C CA . GLU A 1 180 ? -3.018 10.410 1.591 1.00 92.31 180 GLU A CA 1
ATOM 1398 C C . GLU A 1 180 ? -3.745 11.587 2.262 1.00 92.31 180 GLU A C 1
ATOM 1400 O O . GLU A 1 180 ? -3.514 11.859 3.435 1.00 92.31 180 GLU A O 1
ATOM 1405 N N . ALA A 1 181 ? -4.633 12.277 1.541 1.00 90.31 181 ALA A N 1
ATOM 1406 C CA . ALA A 1 181 ? -5.375 13.409 2.098 1.00 90.31 181 ALA A CA 1
ATOM 1407 C C . ALA A 1 181 ? -6.212 12.986 3.318 1.00 90.31 181 ALA A C 1
ATOM 1409 O O . ALA A 1 181 ? -6.130 13.611 4.370 1.00 90.31 181 ALA A O 1
ATOM 1410 N N . VAL A 1 182 ? -6.919 11.857 3.202 1.00 91.50 182 VAL A N 1
ATOM 1411 C CA . VAL A 1 182 ? -7.704 11.268 4.297 1.00 91.50 182 VAL A CA 1
ATOM 1412 C C . VAL A 1 182 ? -6.798 10.853 5.455 1.00 91.50 182 VAL A C 1
ATOM 1414 O O . VAL A 1 182 ? -7.146 11.065 6.611 1.00 91.50 182 VAL A O 1
ATOM 1417 N N . PHE A 1 183 ? -5.615 10.301 5.165 1.00 94.19 183 PHE A N 1
ATOM 1418 C CA . PHE A 1 183 ? -4.643 9.964 6.204 1.00 94.19 183 PHE A CA 1
ATOM 1419 C C . PHE A 1 183 ? -4.255 11.192 7.039 1.00 94.19 183 PHE A C 1
ATOM 1421 O O . PHE A 1 183 ? -4.297 11.114 8.262 1.00 94.19 183 PHE A O 1
ATOM 1428 N N . HIS A 1 184 ? -3.930 12.327 6.412 1.00 92.38 184 HIS A N 1
ATOM 1429 C CA . HIS A 1 184 ? -3.561 13.547 7.147 1.00 92.38 184 HIS A CA 1
ATOM 1430 C C . HIS A 1 184 ? -4.725 14.134 7.945 1.00 92.38 184 HIS A C 1
ATOM 1432 O O . HIS A 1 184 ? -4.506 14.633 9.045 1.00 92.38 184 HIS A O 1
ATOM 1438 N N . SER A 1 185 ? -5.956 14.035 7.437 1.00 91.12 185 SER A N 1
ATOM 1439 C CA . SER A 1 185 ? -7.155 14.445 8.180 1.00 91.12 185 SER A CA 1
ATOM 1440 C C . SER A 1 185 ? -7.407 13.579 9.417 1.00 91.12 185 SER A C 1
ATOM 1442 O O . SER A 1 185 ? -7.846 14.093 10.441 1.00 91.12 185 SER A O 1
ATOM 1444 N N . LEU A 1 186 ? -7.125 12.273 9.340 1.00 91.06 186 LEU A N 1
ATOM 1445 C CA . LEU A 1 186 ? -7.357 11.334 10.441 1.00 91.06 186 LEU A CA 1
ATOM 1446 C C . LEU A 1 186 ? -6.191 11.251 11.427 1.00 91.06 186 LEU A C 1
ATOM 1448 O O . LEU A 1 186 ? -6.433 10.996 12.601 1.00 91.06 186 LEU A O 1
ATOM 1452 N N . ALA A 1 187 ? -4.953 11.478 10.984 1.00 92.06 187 ALA A N 1
ATOM 1453 C CA . ALA A 1 187 ? -3.741 11.390 11.798 1.00 92.06 187 ALA A CA 1
ATOM 1454 C C . ALA A 1 187 ? -3.848 12.049 13.192 1.00 92.06 187 ALA A C 1
ATOM 1456 O O . ALA A 1 187 ? -3.527 11.367 14.165 1.00 92.06 187 ALA A O 1
ATOM 1457 N N . PRO A 1 188 ? -4.345 13.296 13.346 1.00 89.94 188 PRO A N 1
ATOM 1458 C CA . PRO A 1 188 ? -4.461 13.922 14.667 1.00 89.94 188 PRO A CA 1
ATOM 1459 C C . PRO A 1 188 ? -5.516 13.278 15.587 1.00 89.94 188 PRO A C 1
ATOM 1461 O O . PRO A 1 188 ? -5.506 13.535 16.786 1.00 89.94 188 PRO A O 1
ATOM 1464 N N . LEU A 1 189 ? -6.429 12.457 15.055 1.00 88.81 189 LEU A N 1
ATOM 1465 C CA . LEU A 1 189 ? -7.538 11.836 15.796 1.00 88.81 189 LEU A CA 1
ATOM 1466 C C . LEU A 1 189 ? -7.229 10.410 16.279 1.00 88.81 189 LEU A C 1
ATOM 1468 O O . LEU A 1 189 ? -7.959 9.871 17.112 1.00 88.81 189 LEU A O 1
ATOM 1472 N N . VAL A 1 190 ? -6.175 9.783 15.745 1.00 85.31 190 VAL A N 1
ATOM 1473 C CA . VAL A 1 190 ? -5.819 8.378 16.010 1.00 85.31 190 VAL A CA 1
ATOM 1474 C C . VAL A 1 190 ? -5.450 8.176 17.479 1.00 85.31 190 VAL A C 1
ATOM 1476 O O . VAL A 1 190 ? -5.947 7.228 18.085 1.00 85.31 190 VAL A O 1
ATOM 1479 N N . GLY A 1 191 ? -4.652 9.089 18.044 1.00 82.50 191 GLY A N 1
ATOM 1480 C CA . GLY A 1 191 ? -4.088 8.959 19.388 1.00 82.50 191 GLY A CA 1
ATOM 1481 C C . GLY A 1 191 ? -3.064 7.822 19.503 1.00 82.50 191 GLY A C 1
ATOM 1482 O O . GLY A 1 191 ? -2.670 7.207 18.512 1.00 82.50 191 GLY A O 1
ATOM 1483 N N . GLU A 1 192 ? -2.631 7.529 20.731 1.00 81.50 192 GLU A N 1
ATOM 1484 C CA . GLU A 1 192 ? -1.678 6.441 21.015 1.00 81.50 192 GLU A CA 1
ATOM 1485 C C . GLU A 1 192 ? -2.329 5.047 21.024 1.00 81.50 192 GLU A C 1
ATOM 1487 O O . GLU A 1 192 ? -1.634 4.046 20.877 1.00 81.50 192 GLU A O 1
ATOM 1492 N N . ASP A 1 193 ? -3.655 4.974 21.162 1.00 85.31 193 ASP A N 1
ATOM 1493 C CA . ASP A 1 193 ? -4.422 3.737 21.351 1.00 85.31 193 ASP A CA 1
ATOM 1494 C C . ASP A 1 193 ? -4.842 3.060 20.036 1.00 85.31 193 ASP A C 1
ATOM 1496 O O . ASP A 1 193 ? -5.516 2.028 20.035 1.00 85.31 193 ASP A O 1
ATOM 1500 N N . LYS A 1 194 ? -4.476 3.642 18.891 1.00 89.75 194 LYS A N 1
ATOM 1501 C CA . LYS A 1 194 ? -4.820 3.142 17.556 1.00 89.75 194 LYS A CA 1
ATOM 1502 C C . LYS A 1 194 ? -3.622 3.264 16.623 1.00 89.75 194 LYS A C 1
ATOM 1504 O O . LYS A 1 194 ? -2.610 3.883 16.948 1.00 89.75 194 LYS A O 1
ATOM 1509 N N . LEU A 1 195 ? -3.737 2.654 15.446 1.00 94.44 195 LEU A N 1
ATOM 1510 C CA . LEU A 1 195 ? -2.706 2.716 14.419 1.00 94.44 195 LEU A CA 1
ATOM 1511 C C . LEU A 1 195 ? -3.309 3.046 13.058 1.00 94.44 195 LEU A C 1
ATOM 1513 O O . LEU A 1 195 ? -4.254 2.393 12.613 1.00 94.44 195 LEU A O 1
ATOM 1517 N N . LEU A 1 196 ? -2.722 4.028 12.383 1.00 96.00 196 LEU A N 1
ATOM 1518 C CA . LEU A 1 196 ? -3.110 4.475 11.054 1.00 96.00 196 LEU A CA 1
ATOM 1519 C C . LEU A 1 196 ? -1.932 4.325 10.091 1.00 96.00 196 LEU A C 1
ATOM 1521 O O . LEU A 1 196 ? -0.813 4.747 10.376 1.00 96.00 196 LEU A O 1
ATOM 1525 N N . VAL A 1 197 ? -2.189 3.731 8.928 1.00 96.44 197 VAL A N 1
ATOM 1526 C CA . VAL A 1 197 ? -1.183 3.468 7.891 1.00 96.44 197 VAL A CA 1
ATOM 1527 C C . VAL A 1 197 ? -1.723 3.923 6.539 1.00 96.44 197 VAL A C 1
ATOM 1529 O O . VAL A 1 197 ? -2.885 3.685 6.228 1.00 96.44 197 VAL A O 1
ATOM 1532 N N . THR A 1 198 ? -0.894 4.515 5.680 1.00 95.69 198 THR A N 1
ATOM 1533 C CA . THR A 1 198 ? -1.260 4.771 4.276 1.00 95.69 198 THR A CA 1
ATOM 1534 C C . THR A 1 198 ? -0.205 4.280 3.301 1.00 95.69 198 THR A C 1
ATOM 1536 O O . THR A 1 198 ? 0.993 4.364 3.558 1.00 95.69 198 THR A O 1
ATOM 1539 N N . GLY A 1 199 ? -0.664 3.775 2.152 1.00 90.44 199 GLY A N 1
ATOM 1540 C CA . GLY A 1 199 ? 0.184 3.408 1.014 1.00 90.44 199 GLY A CA 1
ATOM 1541 C C . GLY A 1 199 ? 0.304 4.493 -0.061 1.00 90.44 199 GLY A C 1
ATOM 1542 O O . GLY A 1 199 ? 1.038 4.290 -1.034 1.00 90.44 199 GLY A O 1
ATOM 1543 N N . LYS A 1 200 ? -0.416 5.620 0.078 1.00 89.44 200 LYS A N 1
ATOM 1544 C CA . LYS A 1 200 ? -0.570 6.656 -0.960 1.00 89.44 200 LYS A CA 1
ATOM 1545 C C . LYS A 1 200 ? -0.980 6.039 -2.307 1.00 89.44 200 LYS A C 1
ATOM 1547 O O . LYS A 1 200 ? -0.188 6.001 -3.260 1.00 89.44 200 LYS A O 1
ATOM 1552 N N . GLY A 1 201 ? -2.170 5.450 -2.351 1.00 87.94 201 GLY A N 1
ATOM 1553 C CA . GLY A 1 201 ? -2.638 4.591 -3.435 1.00 87.94 201 GLY A CA 1
ATOM 1554 C C . GLY A 1 201 ? -2.181 3.144 -3.255 1.00 87.94 201 GLY A C 1
ATOM 1555 O O . GLY A 1 201 ? -2.249 2.575 -2.165 1.00 87.94 201 GLY A O 1
ATOM 1556 N N . TYR A 1 202 ? -1.646 2.552 -4.327 1.00 85.06 202 TYR A N 1
ATOM 1557 C CA . TYR A 1 202 ? -1.015 1.230 -4.270 1.00 85.06 202 TYR A CA 1
ATOM 1558 C C . TYR A 1 202 ? 0.153 1.221 -3.273 1.00 85.06 202 TYR A C 1
ATOM 1560 O O . TYR A 1 202 ? 1.123 1.956 -3.506 1.00 85.06 202 TYR A O 1
ATOM 1568 N N . PRO A 1 203 ? 0.102 0.399 -2.208 1.00 86.12 203 PRO A N 1
ATOM 1569 C CA . PRO A 1 203 ? 1.158 0.368 -1.208 1.00 86.12 203 PRO A CA 1
ATOM 1570 C C . PRO A 1 203 ? 2.443 -0.222 -1.792 1.00 86.12 203 PRO A C 1
ATOM 1572 O O . PRO A 1 203 ? 2.417 -1.159 -2.595 1.00 86.12 203 PRO A O 1
ATOM 1575 N N . ASP A 1 204 ? 3.574 0.354 -1.390 1.00 85.19 204 ASP A N 1
ATOM 1576 C CA . ASP A 1 204 ? 4.900 -0.160 -1.726 1.00 85.19 204 ASP A CA 1
ATOM 1577 C C . ASP A 1 204 ? 5.238 -1.428 -0.916 1.00 85.19 204 ASP A C 1
ATOM 1579 O O . ASP A 1 204 ? 4.463 -1.886 -0.073 1.00 85.19 204 ASP A O 1
ATOM 1583 N N . ILE A 1 205 ? 6.398 -2.026 -1.201 1.00 80.44 205 ILE A N 1
ATOM 1584 C CA . ILE A 1 205 ? 6.839 -3.262 -0.542 1.00 80.44 205 ILE A CA 1
ATOM 1585 C C . ILE A 1 205 ? 6.971 -3.049 0.971 1.00 80.44 205 ILE A C 1
ATOM 1587 O O . ILE A 1 205 ? 6.420 -3.840 1.728 1.00 80.44 205 ILE A O 1
ATOM 1591 N N . ALA A 1 206 ? 7.601 -1.953 1.407 1.00 86.00 206 ALA A N 1
ATOM 1592 C CA . ALA A 1 206 ? 7.811 -1.656 2.826 1.00 86.00 206 ALA A CA 1
ATOM 1593 C C . ALA A 1 206 ? 6.485 -1.513 3.597 1.00 86.00 206 ALA A C 1
ATOM 1595 O O . ALA A 1 206 ? 6.324 -2.076 4.677 1.00 86.00 206 ALA A O 1
ATOM 1596 N N . THR A 1 207 ? 5.495 -0.831 3.014 1.00 91.56 207 THR A N 1
ATOM 1597 C CA . THR A 1 207 ? 4.152 -0.701 3.595 1.00 91.56 207 THR A CA 1
ATOM 1598 C C . THR A 1 207 ? 3.468 -2.060 3.692 1.00 91.56 207 THR A C 1
ATOM 1600 O O . THR A 1 207 ? 2.851 -2.370 4.706 1.00 91.56 207 THR A O 1
ATOM 1603 N N . ARG A 1 208 ? 3.576 -2.902 2.657 1.00 89.69 208 ARG A N 1
ATOM 1604 C CA . ARG A 1 208 ? 2.973 -4.244 2.669 1.00 89.69 208 ARG A CA 1
ATOM 1605 C C . ARG A 1 208 ? 3.637 -5.159 3.694 1.00 89.69 208 ARG A C 1
ATOM 1607 O O . ARG A 1 208 ? 2.926 -5.862 4.404 1.00 89.69 208 ARG A O 1
ATOM 1614 N N . GLU A 1 209 ? 4.963 -5.124 3.806 1.00 87.81 209 GLU A N 1
ATOM 1615 C CA . GLU A 1 209 ? 5.708 -5.842 4.847 1.00 87.81 209 GLU A CA 1
ATOM 1616 C C . GLU A 1 209 ? 5.273 -5.395 6.243 1.00 87.81 209 GLU A C 1
ATOM 1618 O O . GLU A 1 209 ? 5.015 -6.241 7.100 1.00 87.81 209 GLU A O 1
ATOM 1623 N N . LEU A 1 210 ? 5.117 -4.085 6.461 1.00 92.44 210 LEU A N 1
ATOM 1624 C CA . LEU A 1 210 ? 4.614 -3.554 7.724 1.00 92.44 210 LEU A CA 1
ATOM 1625 C C . LEU A 1 210 ? 3.209 -4.088 8.032 1.00 92.44 210 LEU A C 1
ATOM 1627 O O . LEU A 1 210 ? 2.990 -4.622 9.114 1.00 92.44 210 LEU A O 1
ATOM 1631 N N . LEU A 1 211 ? 2.269 -4.005 7.085 1.00 93.81 211 LEU A N 1
ATOM 1632 C CA . LEU A 1 211 ? 0.900 -4.495 7.282 1.00 93.81 211 LEU A CA 1
ATOM 1633 C C . LEU A 1 211 ? 0.855 -6.000 7.592 1.00 93.81 211 LEU A C 1
ATOM 1635 O O . LEU A 1 211 ? 0.088 -6.424 8.454 1.00 93.81 211 LEU A O 1
ATOM 1639 N N . VAL A 1 212 ? 1.694 -6.805 6.933 1.00 91.88 212 VAL A N 1
ATOM 1640 C CA . VAL A 1 212 ? 1.815 -8.243 7.220 1.00 91.88 212 VAL A CA 1
ATOM 1641 C C . VAL A 1 212 ? 2.354 -8.480 8.626 1.00 91.88 212 VAL A C 1
ATOM 1643 O O . VAL A 1 212 ? 1.821 -9.327 9.338 1.00 91.88 212 VAL A O 1
ATOM 1646 N N . ARG A 1 213 ? 3.368 -7.726 9.059 1.00 91.50 213 ARG A N 1
ATOM 1647 C CA . ARG A 1 213 ? 3.925 -7.829 10.417 1.00 91.50 213 ARG A CA 1
ATOM 1648 C C . ARG A 1 213 ? 2.907 -7.437 11.483 1.00 91.50 213 ARG A C 1
ATOM 1650 O O . ARG A 1 213 ? 2.785 -8.137 12.481 1.00 91.50 213 ARG A O 1
ATOM 1657 N N . LEU A 1 214 ? 2.148 -6.367 11.252 1.00 92.81 214 LEU A N 1
ATOM 1658 C CA . LEU A 1 214 ? 1.074 -5.929 12.147 1.00 92.81 214 LEU A CA 1
ATOM 1659 C C . LEU A 1 214 ? -0.028 -6.993 12.263 1.00 92.81 214 LEU A C 1
ATOM 1661 O O . LEU A 1 214 ? -0.473 -7.305 13.366 1.00 92.81 214 LEU A O 1
ATOM 1665 N N . ALA A 1 215 ? -0.413 -7.605 11.140 1.00 91.81 215 ALA A N 1
ATOM 1666 C CA . ALA A 1 215 ? -1.373 -8.704 11.132 1.00 91.81 215 ALA A CA 1
ATOM 1667 C C . ALA A 1 215 ? -0.830 -9.966 11.828 1.00 91.81 215 ALA A C 1
ATOM 1669 O O . ALA A 1 215 ? -1.547 -10.607 12.591 1.00 91.81 215 ALA A O 1
ATOM 1670 N N . ALA A 1 216 ? 0.444 -10.307 11.611 1.00 90.56 216 ALA A N 1
ATOM 1671 C CA . ALA A 1 216 ? 1.108 -11.434 12.267 1.00 90.56 216 ALA A CA 1
ATOM 1672 C C . ALA A 1 216 ? 1.267 -11.226 13.784 1.00 90.56 216 ALA A C 1
ATOM 1674 O O . ALA A 1 216 ? 1.243 -12.195 14.537 1.00 90.56 216 ALA A O 1
ATOM 1675 N N . ALA A 1 217 ? 1.358 -9.973 14.237 1.00 89.69 217 ALA A N 1
ATOM 1676 C CA . ALA A 1 217 ? 1.314 -9.590 15.648 1.00 89.69 217 ALA A CA 1
ATOM 1677 C C . ALA A 1 217 ? -0.107 -9.640 16.255 1.00 89.69 217 ALA A C 1
ATOM 1679 O O . ALA A 1 217 ? -0.317 -9.191 17.379 1.00 89.69 217 ALA A O 1
ATOM 1680 N N . GLY A 1 218 ? -1.094 -10.166 15.521 1.00 88.50 218 GLY A N 1
ATOM 1681 C CA . GLY A 1 218 ? -2.459 -10.373 16.003 1.00 88.50 218 GLY A CA 1
ATOM 1682 C C . GLY A 1 218 ? -3.364 -9.145 15.909 1.00 88.50 218 GLY A C 1
ATOM 1683 O O . GLY A 1 218 ? -4.453 -9.162 16.478 1.00 88.50 218 GLY A O 1
ATOM 1684 N N . ARG A 1 219 ? -2.954 -8.076 15.211 1.00 91.06 219 ARG A N 1
ATOM 1685 C CA . ARG A 1 219 ? -3.797 -6.886 15.024 1.00 91.06 219 ARG A CA 1
ATOM 1686 C C . ARG A 1 219 ? -4.670 -7.033 13.782 1.00 91.06 219 ARG A C 1
ATOM 1688 O O . ARG A 1 219 ? -4.178 -7.345 12.697 1.00 91.06 219 ARG A O 1
ATOM 1695 N N . THR A 1 220 ? -5.965 -6.760 13.917 1.00 92.06 220 THR A N 1
ATOM 1696 C CA . THR A 1 220 ? -6.881 -6.749 12.768 1.00 92.06 220 THR A CA 1
ATOM 1697 C C . THR A 1 22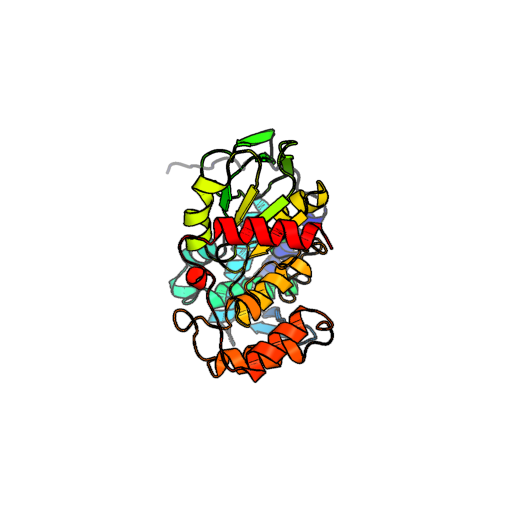0 ? -6.585 -5.540 11.890 1.00 92.06 220 THR A C 1
ATOM 1699 O O . THR A 1 220 ? -6.565 -4.410 12.375 1.00 92.06 220 THR A O 1
ATOM 1702 N N . VAL A 1 221 ? -6.371 -5.771 10.594 1.00 94.06 221 VAL A N 1
ATOM 1703 C CA . VAL A 1 221 ? -6.129 -4.705 9.617 1.00 94.06 221 VAL A CA 1
ATOM 1704 C C . VAL A 1 221 ? -7.420 -4.409 8.867 1.00 94.06 221 VAL A C 1
ATOM 1706 O O . VAL A 1 221 ? -7.934 -5.254 8.130 1.00 94.06 221 VAL A O 1
ATOM 1709 N N . TYR A 1 222 ? -7.917 -3.192 9.032 1.00 94.38 222 TYR A N 1
ATOM 1710 C CA . TYR A 1 222 ? -9.056 -2.667 8.303 1.00 94.38 222 TYR A CA 1
ATOM 1711 C C . TYR A 1 222 ? -8.609 -1.801 7.129 1.00 94.38 222 TYR A C 1
ATOM 1713 O O . TYR A 1 222 ? -7.666 -1.028 7.249 1.00 94.38 222 TYR A O 1
ATOM 1721 N N . ALA A 1 223 ? -9.298 -1.905 5.996 1.00 93.31 223 ALA A N 1
ATOM 1722 C CA . ALA A 1 223 ? -9.003 -1.139 4.792 1.00 93.31 223 ALA A CA 1
ATOM 1723 C C . ALA A 1 223 ? -10.102 -0.126 4.470 1.00 93.31 223 ALA A C 1
ATOM 1725 O O . ALA A 1 223 ? -11.254 -0.510 4.250 1.00 93.31 223 ALA A O 1
ATOM 1726 N N . LEU A 1 224 ? -9.713 1.143 4.359 1.00 93.50 224 LEU A N 1
ATOM 1727 C CA . LEU A 1 224 ? -10.540 2.241 3.874 1.00 93.50 224 LEU A CA 1
ATOM 1728 C C . LEU A 1 224 ? -10.033 2.685 2.496 1.00 93.50 224 LEU A C 1
ATOM 1730 O O . LEU A 1 224 ? -8.944 3.247 2.360 1.00 93.50 224 LEU A O 1
ATOM 1734 N N . VAL A 1 225 ? -10.835 2.396 1.474 1.00 91.88 225 VAL A N 1
ATOM 1735 C CA . VAL A 1 225 ? -10.558 2.706 0.065 1.00 91.88 225 VAL A CA 1
ATOM 1736 C C . VAL A 1 225 ? -11.770 3.388 -0.562 1.00 91.88 225 VAL A C 1
ATOM 1738 O O . VAL A 1 225 ? -12.893 3.199 -0.080 1.00 91.88 225 VAL A O 1
ATOM 1741 N N . ASP A 1 226 ? -11.540 4.144 -1.635 1.00 90.62 226 ASP A N 1
ATOM 1742 C CA . ASP A 1 226 ? -12.608 4.728 -2.445 1.00 90.62 226 ASP A CA 1
ATOM 1743 C C . ASP A 1 226 ? -13.545 3.641 -3.001 1.00 90.62 226 ASP A C 1
ATOM 1745 O O . ASP A 1 226 ? -13.138 2.510 -3.303 1.00 90.62 226 ASP A O 1
ATOM 1749 N N . LEU A 1 227 ? -14.822 3.991 -3.156 1.00 89.44 227 LEU A N 1
ATOM 1750 C CA . LEU A 1 227 ? -15.837 3.125 -3.742 1.00 89.44 227 LEU A CA 1
ATOM 1751 C C . LEU A 1 227 ? -15.779 3.231 -5.271 1.00 89.44 227 LEU A C 1
ATOM 1753 O O . LEU A 1 227 ? -16.648 3.809 -5.929 1.00 89.44 227 LEU A O 1
ATOM 1757 N N . ASP A 1 228 ? -14.724 2.659 -5.842 1.00 90.38 228 ASP A N 1
ATOM 1758 C CA . ASP A 1 228 ? -14.543 2.518 -7.280 1.00 90.38 228 ASP A CA 1
ATOM 1759 C C . ASP A 1 228 ? -13.766 1.231 -7.642 1.00 90.38 228 ASP A C 1
ATOM 1761 O O . ASP A 1 228 ? -13.187 0.571 -6.775 1.00 90.38 228 ASP A O 1
ATOM 1765 N N . PRO A 1 229 ? -13.732 0.817 -8.923 1.00 90.31 229 PRO A N 1
ATOM 1766 C CA . PRO A 1 229 ? -13.022 -0.401 -9.317 1.00 90.31 229 PRO A CA 1
ATOM 1767 C C . PRO A 1 229 ? -11.514 -0.383 -9.014 1.00 90.31 229 PRO A C 1
ATOM 1769 O O . PRO A 1 229 ? -10.912 -1.447 -8.883 1.00 90.31 229 PRO A O 1
ATOM 1772 N N . HIS A 1 230 ? -10.888 0.792 -8.923 1.00 90.00 230 HIS A N 1
ATOM 1773 C CA . HIS A 1 230 ? -9.466 0.921 -8.626 1.00 90.00 230 HIS A CA 1
ATOM 1774 C C . HIS A 1 230 ? -9.184 0.732 -7.132 1.00 90.00 230 HIS A C 1
ATOM 1776 O O . HIS A 1 230 ? -8.344 -0.102 -6.800 1.00 90.00 230 HIS A O 1
ATOM 1782 N N . GLY A 1 231 ? -9.908 1.412 -6.241 1.00 89.94 231 GLY A N 1
ATOM 1783 C CA . GLY A 1 231 ? -9.814 1.256 -4.788 1.00 89.94 231 GLY A CA 1
ATOM 1784 C C . GLY A 1 231 ? -10.069 -0.186 -4.355 1.00 89.94 231 GLY A C 1
ATOM 1785 O O . GLY A 1 231 ? -9.288 -0.769 -3.598 1.00 89.94 231 GLY A O 1
ATOM 1786 N N . LEU A 1 232 ? -11.089 -0.815 -4.944 1.00 89.25 232 LEU A N 1
ATOM 1787 C CA . LEU A 1 232 ? -11.394 -2.231 -4.748 1.00 89.25 232 LEU A CA 1
ATOM 1788 C C . LEU A 1 232 ? -10.257 -3.158 -5.219 1.00 89.25 232 LEU A C 1
ATOM 1790 O O . LEU A 1 232 ? -9.938 -4.139 -4.545 1.00 89.25 232 LEU A O 1
ATOM 1794 N N . GLU A 1 233 ? -9.599 -2.856 -6.345 1.00 89.25 233 GLU A N 1
ATOM 1795 C CA . GLU A 1 233 ? -8.423 -3.620 -6.784 1.00 89.25 233 GLU A CA 1
ATOM 1796 C C . GLU A 1 233 ? -7.241 -3.454 -5.827 1.00 89.25 233 GLU A C 1
ATOM 1798 O O . GLU A 1 233 ? -6.551 -4.435 -5.549 1.00 89.25 233 GLU A O 1
ATOM 1803 N N . ILE A 1 234 ? -7.012 -2.249 -5.301 1.00 89.44 234 ILE A N 1
ATOM 1804 C CA . ILE A 1 234 ? -5.927 -2.006 -4.346 1.00 89.44 234 ILE A CA 1
ATOM 1805 C C . ILE A 1 234 ? -6.159 -2.836 -3.078 1.00 89.44 234 ILE A C 1
ATOM 1807 O O . ILE A 1 234 ? -5.250 -3.551 -2.654 1.00 89.44 234 ILE A O 1
ATOM 1811 N N . ALA A 1 235 ? -7.371 -2.814 -2.513 1.00 89.44 235 ALA A N 1
ATOM 1812 C CA . ALA A 1 235 ? -7.713 -3.622 -1.340 1.00 89.44 235 ALA A CA 1
ATOM 1813 C C . ALA A 1 235 ? -7.488 -5.126 -1.591 1.00 89.44 235 ALA A C 1
ATOM 1815 O O . ALA A 1 235 ? -6.895 -5.822 -0.764 1.00 89.44 235 ALA A O 1
ATOM 1816 N N . GLU A 1 236 ? -7.881 -5.626 -2.766 1.00 86.88 236 GLU A N 1
ATOM 1817 C CA . GLU A 1 236 ? -7.630 -7.012 -3.175 1.00 86.88 236 GLU A CA 1
ATOM 1818 C C . GLU A 1 236 ? -6.139 -7.341 -3.296 1.00 86.88 236 GLU A C 1
ATOM 1820 O O . GLU A 1 236 ? -5.705 -8.412 -2.868 1.00 86.88 236 GLU A O 1
ATOM 1825 N N . VAL A 1 237 ? -5.336 -6.421 -3.835 1.00 85.81 237 VAL A N 1
ATOM 1826 C CA . VAL A 1 237 ? -3.881 -6.586 -3.938 1.00 85.81 237 VAL A CA 1
ATOM 1827 C C . VAL A 1 237 ? -3.228 -6.674 -2.561 1.00 85.81 237 VAL A C 1
ATOM 1829 O O . VAL A 1 237 ? -2.314 -7.479 -2.381 1.00 85.81 237 VAL A O 1
ATOM 1832 N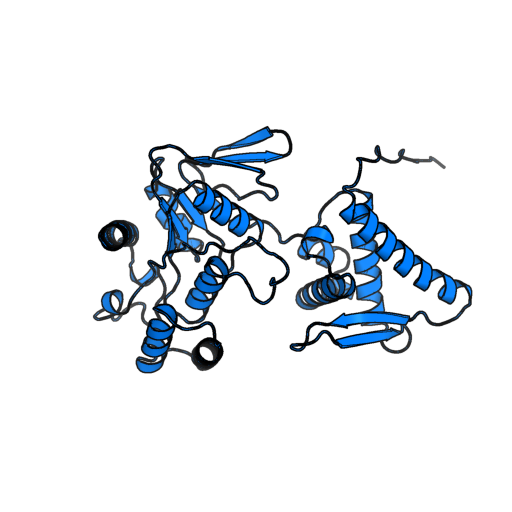 N . VAL A 1 238 ? -3.687 -5.900 -1.577 1.00 87.38 238 VAL A N 1
ATOM 1833 C CA . VAL A 1 238 ? -3.176 -6.011 -0.201 1.00 87.38 238 VAL A CA 1
ATOM 1834 C C . VAL A 1 238 ? -3.617 -7.328 0.434 1.00 87.38 238 VAL A C 1
ATOM 1836 O O . VAL A 1 238 ? -2.808 -8.010 1.061 1.00 87.38 238 VAL A O 1
ATOM 1839 N N . ARG A 1 239 ? -4.872 -7.732 0.222 1.00 87.00 239 ARG A N 1
ATOM 1840 C CA . ARG A 1 239 ? -5.447 -8.935 0.833 1.00 87.00 239 ARG A CA 1
ATOM 1841 C C . ARG A 1 239 ? -4.866 -10.239 0.293 1.00 87.00 239 ARG A C 1
ATOM 1843 O O . ARG A 1 239 ? -4.585 -11.155 1.058 1.00 87.00 239 ARG A O 1
ATOM 1850 N N . ARG A 1 240 ? -4.717 -10.344 -1.028 1.00 80.75 240 ARG A N 1
ATOM 1851 C CA . ARG A 1 240 ? -4.357 -11.591 -1.733 1.00 80.75 240 ARG A CA 1
ATOM 1852 C C . ARG A 1 240 ? -2.985 -11.555 -2.392 1.00 80.75 240 ARG A C 1
ATOM 1854 O O . ARG A 1 240 ? -2.475 -12.591 -2.805 1.00 80.75 240 ARG A O 1
ATOM 1861 N N . GLY A 1 241 ? -2.378 -10.379 -2.479 1.00 74.81 241 GLY A N 1
ATOM 1862 C CA . GLY A 1 241 ? -1.141 -10.161 -3.208 1.00 74.81 241 GLY A CA 1
ATOM 1863 C C . GLY A 1 241 ? -1.366 -9.668 -4.636 1.00 74.81 241 GLY A C 1
ATOM 1864 O O . GLY A 1 241 ? -2.414 -9.867 -5.252 1.00 74.81 241 GLY A O 1
ATOM 1865 N N . SER A 1 242 ? -0.350 -9.001 -5.186 1.00 65.06 242 SER A N 1
ATOM 1866 C CA . SER A 1 242 ? -0.383 -8.532 -6.570 1.00 65.06 242 SER A CA 1
ATOM 1867 C C . SER A 1 242 ? -0.008 -9.646 -7.544 1.00 65.06 242 SER A C 1
ATOM 1869 O O . SER A 1 242 ? 1.051 -10.258 -7.419 1.00 65.06 242 SER A O 1
ATOM 1871 N N . ARG A 1 243 ? -0.800 -9.820 -8.608 1.00 61.69 243 ARG A N 1
ATOM 1872 C CA . ARG A 1 243 ? -0.459 -10.712 -9.732 1.00 61.69 243 ARG A CA 1
ATOM 1873 C C . ARG A 1 243 ? 0.823 -10.293 -10.452 1.00 61.69 243 ARG A C 1
ATOM 1875 O O . ARG A 1 243 ? 1.576 -11.150 -10.905 1.00 61.69 243 ARG A O 1
ATOM 1882 N N . SER A 1 244 ? 1.095 -8.988 -10.543 1.00 51.84 244 SER A N 1
ATOM 1883 C CA . SER A 1 244 ? 2.339 -8.480 -11.145 1.00 51.84 244 SER A CA 1
ATOM 1884 C C . SER A 1 244 ? 3.569 -8.738 -10.267 1.00 51.84 244 SER A C 1
ATOM 1886 O O . SER A 1 244 ? 4.690 -8.764 -10.774 1.00 51.84 244 SER A O 1
ATOM 1888 N N . LEU A 1 245 ? 3.352 -8.993 -8.972 1.00 55.09 245 LEU A N 1
ATOM 1889 C CA . LEU A 1 245 ? 4.371 -9.333 -7.978 1.00 55.09 245 LEU A CA 1
ATOM 1890 C C . LEU A 1 245 ? 4.166 -10.758 -7.447 1.00 55.09 245 LEU A C 1
ATOM 1892 O O . LEU A 1 245 ? 4.452 -11.027 -6.290 1.00 55.09 245 LEU A O 1
ATOM 1896 N N . SER A 1 246 ? 3.683 -11.693 -8.275 1.00 53.53 246 SER A N 1
ATOM 1897 C CA . SER A 1 246 ? 3.393 -13.073 -7.839 1.00 53.53 246 SER A CA 1
ATOM 1898 C C . SER A 1 246 ? 4.614 -13.827 -7.286 1.00 53.53 246 SER A C 1
ATOM 1900 O O . SER A 1 246 ? 4.467 -14.860 -6.648 1.00 53.53 246 SER A O 1
ATOM 1902 N N . HIS A 1 247 ? 5.817 -13.331 -7.579 1.00 44.72 247 HIS A N 1
ATOM 1903 C CA . HIS A 1 247 ? 7.094 -13.829 -7.073 1.00 44.72 247 HIS A CA 1
ATOM 1904 C C . HIS A 1 247 ? 7.430 -13.289 -5.672 1.00 44.72 247 HIS A C 1
ATOM 1906 O O . HIS A 1 247 ? 8.249 -13.875 -4.973 1.00 44.72 247 HIS A O 1
ATOM 1912 N N . GLU A 1 248 ? 6.810 -12.188 -5.243 1.00 55.53 248 GLU A N 1
ATOM 1913 C CA . GLU A 1 248 ? 6.914 -11.658 -3.884 1.00 55.53 248 GLU A CA 1
ATOM 1914 C C . GLU A 1 248 ? 5.866 -12.344 -2.997 1.00 55.53 248 GLU A C 1
ATOM 1916 O O . GLU A 1 248 ? 4.758 -11.853 -2.769 1.00 55.53 248 GLU A O 1
ATOM 1921 N N . THR A 1 249 ? 6.215 -13.543 -2.535 1.00 58.88 249 THR A N 1
ATOM 1922 C CA . THR A 1 249 ? 5.408 -14.324 -1.595 1.00 58.88 249 THR A CA 1
ATOM 1923 C C . THR A 1 249 ? 5.421 -13.691 -0.205 1.00 58.88 249 THR A C 1
ATOM 1925 O O . THR A 1 249 ? 6.436 -13.143 0.215 1.00 58.88 249 THR A O 1
ATOM 1928 N N . GLY A 1 250 ? 4.316 -13.804 0.535 1.00 66.62 250 GLY A N 1
ATOM 1929 C CA . GLY A 1 250 ? 4.245 -13.353 1.932 1.00 66.62 250 GLY A CA 1
ATOM 1930 C C . GLY A 1 250 ? 3.932 -11.867 2.130 1.00 66.62 250 GLY A C 1
ATOM 1931 O O . GLY A 1 250 ? 3.946 -11.403 3.258 1.00 66.62 250 GLY A O 1
ATOM 1932 N N . LEU A 1 251 ? 3.601 -11.124 1.068 1.00 78.38 251 LEU A N 1
ATOM 1933 C CA . LEU A 1 251 ? 3.176 -9.715 1.146 1.00 78.38 251 LEU A CA 1
ATOM 1934 C C . LEU A 1 251 ? 1.643 -9.535 1.162 1.00 78.38 251 LEU A C 1
ATOM 1936 O O . LEU A 1 251 ? 1.129 -8.480 0.777 1.00 78.38 251 LEU A O 1
ATOM 1940 N N . ALA A 1 252 ? 0.902 -10.594 1.482 1.00 83.56 252 ALA A N 1
ATOM 1941 C CA . ALA A 1 252 ? -0.556 -10.613 1.471 1.00 83.56 252 ALA A CA 1
ATOM 1942 C C . ALA A 1 252 ? -1.093 -10.650 2.904 1.00 83.56 252 ALA A C 1
ATOM 1944 O O . ALA A 1 252 ? -0.665 -11.476 3.708 1.00 83.56 252 ALA A O 1
ATOM 1945 N N . VAL A 1 253 ? -2.059 -9.785 3.202 1.00 86.56 253 VAL A N 1
ATOM 1946 C CA . VAL A 1 253 ? -2.748 -9.738 4.494 1.00 86.56 253 VAL A CA 1
ATOM 1947 C C . VAL A 1 253 ? -4.089 -10.448 4.344 1.00 86.56 253 VAL A C 1
ATOM 1949 O O . VAL A 1 253 ? -5.117 -9.820 4.108 1.00 86.56 253 VAL A O 1
ATOM 1952 N N . ALA A 1 254 ? -4.084 -11.779 4.445 1.00 81.81 254 ALA A N 1
ATOM 1953 C CA . ALA A 1 254 ? -5.277 -12.593 4.182 1.00 81.81 254 ALA A CA 1
ATOM 1954 C C . ALA A 1 254 ? -6.480 -12.221 5.074 1.00 81.81 254 ALA A C 1
ATOM 1956 O O . ALA A 1 254 ? -7.621 -12.305 4.623 1.00 81.81 254 ALA A O 1
ATOM 1957 N N . GLY A 1 255 ? -6.215 -11.772 6.307 1.00 82.44 255 GLY A N 1
ATOM 1958 C CA . GLY A 1 255 ? -7.218 -11.315 7.276 1.00 82.44 255 GLY A CA 1
ATOM 1959 C C . GLY A 1 255 ? -7.659 -9.855 7.129 1.00 82.44 255 GLY A C 1
ATOM 1960 O O . GLY A 1 255 ? -8.334 -9.348 8.019 1.00 82.44 255 GLY A O 1
ATOM 1961 N N . LEU A 1 256 ? -7.269 -9.163 6.052 1.00 88.38 256 LEU A N 1
ATOM 1962 C CA . LEU A 1 256 ? -7.668 -7.776 5.820 1.00 88.38 256 LEU A CA 1
ATOM 1963 C C . LEU A 1 256 ? -9.186 -7.673 5.638 1.00 88.38 256 LEU A C 1
ATOM 1965 O O . LEU A 1 256 ? -9.761 -8.323 4.759 1.00 88.38 256 LEU A O 1
ATOM 1969 N N . ARG A 1 257 ? -9.816 -6.823 6.453 1.00 88.94 257 ARG A N 1
ATOM 1970 C CA . ARG A 1 257 ? -11.256 -6.545 6.416 1.00 88.94 257 ARG A CA 1
ATOM 1971 C C . ARG A 1 257 ? -11.505 -5.220 5.711 1.00 88.94 257 ARG A C 1
ATOM 1973 O O . ARG A 1 257 ? -10.939 -4.194 6.079 1.00 88.94 257 ARG A O 1
ATOM 1980 N N . TRP A 1 258 ? -12.339 -5.228 4.681 1.00 88.00 258 TRP A N 1
ATOM 1981 C CA . TRP A 1 258 ? -12.688 -4.008 3.962 1.00 88.00 258 TRP A CA 1
ATOM 1982 C C . TRP A 1 258 ? -13.802 -3.267 4.711 1.00 88.00 258 TRP A C 1
ATOM 1984 O O . TRP A 1 258 ? -14.916 -3.768 4.810 1.00 88.00 258 TRP A O 1
ATOM 1994 N N . LEU A 1 259 ? -13.483 -2.085 5.248 1.00 85.56 259 LEU A N 1
ATOM 1995 C CA . LEU A 1 259 ? -14.456 -1.179 5.871 1.00 85.56 259 LEU A CA 1
ATOM 1996 C C . LEU A 1 259 ? -15.168 -0.300 4.849 1.00 85.56 259 LEU A C 1
ATOM 1998 O O . LEU A 1 259 ? -16.212 0.241 5.189 1.00 85.56 259 LEU A O 1
ATOM 2002 N N . GLY A 1 260 ? -14.542 -0.088 3.682 1.00 77.62 260 GLY A N 1
ATOM 2003 C CA . GLY A 1 260 ? -14.793 1.043 2.788 1.00 77.62 260 GLY A CA 1
ATOM 2004 C C . GLY A 1 260 ? -16.255 1.287 2.428 1.00 77.62 260 GLY A C 1
ATOM 2005 O O . GLY A 1 260 ? -17.126 0.451 2.645 1.00 77.62 260 GLY A O 1
ATOM 2006 N N . ILE A 1 261 ? -16.509 2.478 1.884 1.00 81.88 261 ILE A N 1
ATOM 2007 C CA . ILE A 1 261 ? -17.859 3.004 1.653 1.00 81.88 261 ILE A CA 1
ATOM 2008 C C . ILE A 1 261 ? -18.726 1.955 0.961 1.00 81.88 261 ILE A C 1
ATOM 2010 O O . ILE A 1 261 ? -18.395 1.473 -0.124 1.00 81.88 261 ILE A O 1
ATOM 2014 N N . ARG A 1 262 ? -19.855 1.620 1.586 1.00 79.81 262 ARG A N 1
ATOM 2015 C CA . ARG A 1 262 ? -20.825 0.683 1.029 1.00 79.81 262 ARG A CA 1
ATOM 2016 C C . ARG A 1 262 ? -21.993 1.436 0.415 1.00 79.81 262 ARG A C 1
ATOM 2018 O O . ARG A 1 262 ? -22.144 2.652 0.534 1.00 79.81 262 ARG A O 1
ATOM 2025 N N . ARG A 1 263 ? -22.864 0.670 -0.237 1.00 73.69 263 ARG A N 1
ATOM 2026 C CA . ARG A 1 263 ? -24.117 1.157 -0.812 1.00 73.69 263 ARG A CA 1
ATOM 2027 C C . ARG A 1 263 ? -24.897 2.014 0.185 1.00 73.69 263 ARG A C 1
ATOM 2029 O O . ARG A 1 263 ? -25.408 3.062 -0.195 1.00 73.69 263 ARG A O 1
ATOM 2036 N N . GLU A 1 264 ? -24.998 1.574 1.433 1.00 78.31 264 GLU A N 1
ATOM 2037 C CA . GLU A 1 264 ? -25.839 2.221 2.440 1.00 78.31 264 GLU A CA 1
ATOM 2038 C C . GLU A 1 264 ? -25.341 3.625 2.804 1.00 78.31 264 GLU A C 1
ATOM 2040 O O . GLU A 1 264 ? -26.144 4.469 3.184 1.00 78.31 264 GLU A O 1
ATOM 2045 N N . ASP A 1 265 ? -24.044 3.897 2.633 1.00 78.62 265 ASP A N 1
ATOM 2046 C CA . ASP A 1 265 ? -23.437 5.193 2.957 1.00 78.62 265 ASP A CA 1
ATOM 2047 C C . ASP A 1 265 ? -23.629 6.233 1.841 1.00 78.62 265 ASP A C 1
ATOM 2049 O O . ASP A 1 265 ? -23.571 7.439 2.088 1.00 78.62 265 ASP A O 1
ATOM 2053 N N . VAL A 1 266 ? -23.863 5.764 0.611 1.00 76.56 266 VAL A N 1
ATOM 2054 C CA . VAL A 1 266 ? -24.036 6.601 -0.587 1.00 76.56 266 VAL A CA 1
ATOM 2055 C C . VAL A 1 266 ? -25.508 6.912 -0.852 1.00 76.56 266 VAL A C 1
ATOM 2057 O O . VAL A 1 266 ? -25.844 7.974 -1.377 1.00 76.56 266 VAL A O 1
ATOM 2060 N N . VAL A 1 267 ? -26.409 5.990 -0.501 1.00 71.38 267 VAL A N 1
ATOM 2061 C CA . VAL A 1 267 ? -27.849 6.158 -0.727 1.00 71.38 267 VAL A CA 1
ATOM 2062 C C . VAL A 1 267 ? -28.359 7.375 0.048 1.00 71.38 267 VAL A C 1
ATOM 2064 O O . VAL A 1 267 ? -28.280 7.429 1.269 1.00 71.38 267 VAL A O 1
ATOM 2067 N N . GLY A 1 268 ? -28.908 8.350 -0.681 1.00 66.88 268 GLY A N 1
ATOM 2068 C CA . GLY A 1 268 ? -29.450 9.589 -0.115 1.00 66.88 268 GLY A CA 1
ATOM 2069 C C . GLY A 1 268 ? -28.486 10.779 -0.121 1.00 66.88 268 GLY A C 1
ATOM 2070 O O . GLY A 1 268 ? -28.922 11.888 0.177 1.00 66.88 268 GLY A O 1
ATOM 2071 N N . ARG A 1 269 ? -27.217 10.596 -0.516 1.00 71.50 269 ARG A N 1
ATOM 2072 C CA . ARG A 1 269 ? -26.261 11.698 -0.715 1.00 71.50 269 ARG A CA 1
ATOM 2073 C C . ARG A 1 269 ? -26.229 12.110 -2.189 1.00 71.50 269 ARG A C 1
ATOM 2075 O O . ARG A 1 269 ? -26.042 11.268 -3.064 1.00 71.50 269 ARG A O 1
ATOM 2082 N N . MET A 1 270 ? -26.443 13.397 -2.471 1.00 60.59 270 MET A N 1
ATOM 2083 C CA . MET A 1 270 ? -26.339 13.946 -3.835 1.00 60.59 270 MET A CA 1
ATOM 2084 C C . MET A 1 270 ? -24.932 14.466 -4.155 1.00 60.59 270 MET A C 1
ATOM 2086 O O . MET A 1 270 ? -24.520 14.443 -5.313 1.00 60.59 270 MET A O 1
ATOM 2090 N N . GLU A 1 271 ? -24.186 14.907 -3.144 1.00 67.56 271 GLU A N 1
ATOM 2091 C CA . GLU A 1 271 ? -22.822 15.422 -3.287 1.00 67.56 271 GLU A CA 1
ATOM 2092 C C . GLU A 1 271 ? -21.795 14.288 -3.142 1.00 67.56 271 GLU A C 1
ATOM 2094 O O . GLU A 1 271 ? -21.999 13.353 -2.369 1.00 67.56 271 GLU A O 1
ATOM 2099 N N . GLY A 1 272 ? -20.706 14.336 -3.919 1.00 70.69 272 GLY A N 1
ATOM 2100 C CA . GLY A 1 272 ? -19.625 13.337 -3.878 1.00 70.69 272 GLY A CA 1
ATOM 2101 C C . GLY A 1 272 ? -19.872 12.042 -4.670 1.00 70.69 272 GLY A C 1
ATOM 2102 O O . GLY A 1 272 ? -18.978 11.200 -4.755 1.00 70.69 272 GLY A O 1
ATOM 2103 N N . VAL A 1 273 ? -21.047 11.880 -5.293 1.00 82.69 273 VAL A N 1
ATOM 2104 C CA . VAL A 1 273 ? -21.376 10.722 -6.144 1.00 82.69 273 VAL A CA 1
ATOM 2105 C C . VAL A 1 273 ? -21.112 11.042 -7.611 1.00 82.69 273 VAL A C 1
ATOM 2107 O O . VAL A 1 273 ? -21.718 11.940 -8.194 1.00 82.69 273 VAL A O 1
ATOM 2110 N N . VAL A 1 274 ? -20.230 10.271 -8.244 1.00 86.69 274 VAL A N 1
ATOM 2111 C CA . VAL A 1 274 ? -19.784 10.498 -9.624 1.00 86.69 274 VAL A CA 1
ATOM 2112 C C . VAL A 1 274 ? -20.219 9.340 -10.515 1.00 86.69 274 VAL A C 1
ATOM 2114 O O . VAL A 1 274 ? -20.207 8.181 -10.110 1.00 86.69 274 VAL A O 1
ATOM 2117 N N . ARG A 1 275 ? -20.592 9.617 -11.769 1.00 89.25 275 ARG A N 1
ATOM 2118 C CA . ARG A 1 275 ? -20.903 8.555 -12.739 1.00 89.25 275 ARG A CA 1
ATOM 2119 C C . ARG A 1 275 ? -19.651 7.758 -13.104 1.00 89.25 275 ARG A C 1
ATOM 2121 O O . ARG A 1 275 ? -18.588 8.325 -13.348 1.00 89.25 275 ARG A O 1
ATOM 2128 N N . LEU A 1 276 ? -19.802 6.442 -13.241 1.00 89.88 276 LEU A N 1
ATOM 2129 C CA . LEU A 1 276 ? -18.738 5.578 -13.749 1.00 89.88 276 LEU A CA 1
ATOM 2130 C C . LEU A 1 276 ? -18.356 5.977 -15.176 1.00 89.88 276 LEU A C 1
ATOM 2132 O O . LEU A 1 276 ? -19.216 6.160 -16.049 1.00 89.88 276 LEU A O 1
ATOM 2136 N N . THR A 1 277 ? -17.054 6.035 -15.436 1.00 92.00 277 THR A N 1
ATOM 2137 C CA . THR A 1 277 ? -16.508 6.256 -16.778 1.00 92.00 277 THR A CA 1
ATOM 2138 C C . THR A 1 277 ? -16.493 4.957 -17.594 1.00 92.00 277 THR A C 1
ATOM 2140 O O . THR A 1 277 ? -16.765 3.868 -17.082 1.00 92.00 277 THR A O 1
ATOM 2143 N N . ALA A 1 278 ? -16.196 5.039 -18.896 1.00 91.06 278 ALA A N 1
ATOM 2144 C CA . ALA A 1 278 ? -16.005 3.843 -19.725 1.00 91.06 278 ALA A CA 1
ATOM 2145 C C . ALA A 1 278 ? -14.842 2.974 -19.207 1.00 91.06 278 ALA A C 1
ATOM 2147 O O . ALA A 1 278 ? -14.994 1.760 -19.085 1.00 91.06 278 ALA A O 1
ATOM 2148 N N . ARG A 1 279 ? -13.736 3.615 -18.804 1.00 88.88 279 ARG A N 1
ATOM 2149 C CA . ARG A 1 279 ? -12.551 2.947 -18.243 1.00 88.88 279 ARG A CA 1
ATOM 2150 C C . ARG A 1 279 ? -12.870 2.219 -16.940 1.00 88.88 279 ARG A C 1
ATOM 2152 O O . ARG A 1 279 ? -12.472 1.069 -16.780 1.00 88.88 279 ARG A O 1
ATOM 2159 N N . ASP A 1 280 ? -13.646 2.844 -16.052 1.00 90.25 280 ASP A N 1
ATOM 2160 C CA . ASP A 1 280 ? -14.065 2.213 -14.792 1.00 90.25 280 ASP A CA 1
ATOM 2161 C C . ASP A 1 280 ? -14.889 0.942 -15.066 1.00 90.25 280 ASP A C 1
ATOM 2163 O O . ASP A 1 280 ? -14.667 -0.107 -14.460 1.00 90.25 280 ASP A O 1
ATOM 2167 N N . ARG A 1 281 ? -15.809 0.997 -16.041 1.00 91.19 281 ARG A N 1
ATOM 2168 C CA . ARG A 1 281 ? -16.622 -0.166 -16.434 1.00 91.19 281 ARG A CA 1
ATOM 2169 C C . ARG A 1 281 ? -15.778 -1.292 -17.024 1.00 91.19 281 ARG A C 1
ATOM 2171 O O . ARG A 1 281 ? -16.002 -2.454 -16.689 1.00 91.19 281 ARG A O 1
ATOM 2178 N N . GLU A 1 282 ? -14.829 -0.973 -17.900 1.00 91.56 282 GLU A N 1
ATOM 2179 C CA . GLU A 1 282 ? -13.891 -1.957 -18.455 1.00 91.56 282 GLU A CA 1
ATOM 2180 C C . GLU A 1 282 ? -13.061 -2.607 -17.348 1.00 91.56 282 GLU A C 1
ATOM 2182 O O . GLU A 1 282 ? -12.923 -3.832 -17.307 1.00 91.56 282 GLU A O 1
ATOM 2187 N N . LYS A 1 283 ? -12.579 -1.801 -16.397 1.00 88.88 283 LYS A N 1
ATOM 2188 C CA . LYS A 1 283 ? -11.813 -2.281 -15.252 1.00 88.88 283 LYS A CA 1
ATOM 2189 C C . LYS A 1 283 ? -12.634 -3.228 -14.381 1.00 88.88 283 LYS A C 1
ATOM 2191 O O . LYS A 1 283 ? -12.184 -4.347 -14.136 1.00 88.88 283 LYS A O 1
ATOM 2196 N N . ALA A 1 284 ? -13.850 -2.840 -14.003 1.00 89.38 284 ALA A N 1
ATOM 2197 C CA . ALA A 1 284 ? -14.759 -3.677 -13.224 1.00 89.38 284 ALA A CA 1
ATOM 2198 C C . ALA A 1 284 ? -15.077 -5.002 -13.938 1.00 89.38 284 ALA A C 1
ATOM 2200 O O . ALA A 1 284 ? -14.981 -6.069 -13.331 1.00 89.38 284 ALA A O 1
ATOM 2201 N N . LYS A 1 285 ? -15.364 -4.969 -15.248 1.00 90.19 285 LYS A N 1
ATOM 2202 C CA . LYS A 1 285 ? -15.557 -6.187 -16.057 1.00 90.19 285 LYS A CA 1
ATOM 2203 C C . LYS A 1 285 ? -14.313 -7.078 -16.051 1.00 90.19 285 LYS A C 1
ATOM 2205 O O . LYS A 1 285 ? -14.432 -8.286 -15.862 1.00 90.19 285 LYS A O 1
ATOM 2210 N N . SER A 1 286 ? -13.122 -6.491 -16.196 1.00 88.50 286 SER A N 1
ATOM 2211 C CA . SER A 1 286 ? -11.853 -7.231 -16.151 1.00 88.50 286 SER A CA 1
ATOM 2212 C C . SER A 1 286 ? -11.603 -7.899 -14.796 1.00 88.50 286 SER A C 1
ATOM 2214 O O . SER A 1 286 ? -10.992 -8.964 -14.743 1.00 88.50 286 SER A O 1
ATOM 2216 N N . MET A 1 287 ? -12.070 -7.290 -13.701 1.00 87.06 287 MET A N 1
ATOM 2217 C CA . MET A 1 287 ? -11.976 -7.852 -12.354 1.00 87.06 287 MET A CA 1
ATOM 2218 C C . MET A 1 287 ? -12.994 -8.974 -12.147 1.00 87.06 287 MET A C 1
ATOM 2220 O O . MET A 1 287 ? -12.631 -10.019 -11.616 1.00 87.06 287 MET A O 1
ATOM 2224 N N . LEU A 1 288 ? -14.231 -8.802 -12.624 1.00 87.38 288 LEU A N 1
ATOM 2225 C CA . LEU A 1 288 ? -15.293 -9.814 -12.542 1.00 87.38 288 LEU A CA 1
ATOM 2226 C C . LEU A 1 288 ? -15.003 -11.073 -13.367 1.00 87.38 288 LEU A C 1
ATOM 2228 O O . LEU A 1 288 ? -15.456 -12.155 -13.004 1.00 87.38 288 LEU A O 1
ATOM 2232 N N . ALA A 1 289 ? -14.239 -10.947 -14.453 1.00 86.31 289 ALA A N 1
ATOM 2233 C CA . ALA A 1 289 ? -13.797 -12.081 -15.261 1.00 86.31 289 ALA A CA 1
ATOM 2234 C C . ALA A 1 289 ? -12.742 -12.961 -14.556 1.00 86.31 289 ALA A C 1
ATOM 2236 O O . ALA A 1 289 ? -12.407 -14.036 -15.051 1.00 86.31 289 ALA A O 1
ATOM 2237 N N . ARG A 1 290 ? -12.184 -12.524 -13.416 1.00 82.81 290 ARG A N 1
ATOM 2238 C CA . ARG A 1 290 ? -11.157 -13.278 -12.686 1.00 82.81 290 ARG A CA 1
ATOM 2239 C C . ARG A 1 290 ? -11.812 -14.414 -11.876 1.00 82.81 290 ARG A C 1
ATOM 2241 O O . ARG A 1 290 ? -12.740 -14.147 -11.114 1.00 82.81 290 ARG A O 1
ATOM 2248 N N . PRO A 1 291 ? -11.297 -15.658 -11.948 1.00 66.94 291 PRO A N 1
ATOM 2249 C CA . PRO A 1 291 ? -11.879 -16.810 -11.243 1.00 66.94 291 PRO A CA 1
ATOM 2250 C C . PRO A 1 291 ? -11.798 -16.700 -9.709 1.00 66.94 291 PRO A C 1
ATOM 2252 O O . PRO A 1 291 ? -12.579 -17.316 -8.995 1.00 66.94 291 PRO A O 1
ATOM 2255 N N . GLU A 1 292 ? -10.894 -15.866 -9.195 1.00 63.47 292 GLU A N 1
ATOM 2256 C CA . GLU A 1 292 ? -10.646 -15.640 -7.762 1.00 63.47 292 GLU A CA 1
ATOM 2257 C C . GLU A 1 292 ? -11.707 -14.736 -7.086 1.00 63.47 292 GLU A C 1
ATOM 2259 O O . GLU A 1 292 ? -11.669 -14.486 -5.880 1.00 63.47 292 GLU A O 1
ATOM 2264 N N . GLY A 1 293 ? -12.663 -14.212 -7.856 1.00 54.97 293 GLY A N 1
ATOM 2265 C CA . GLY A 1 293 ? -13.602 -13.173 -7.436 1.00 54.97 293 GLY A CA 1
ATOM 2266 C C . GLY A 1 293 ? -14.830 -13.631 -6.644 1.00 54.97 293 GLY A C 1
ATOM 2267 O O . GLY A 1 293 ? -15.808 -12.904 -6.640 1.00 54.97 293 GLY A O 1
ATOM 2268 N N . ASN A 1 294 ? -14.871 -14.794 -5.999 1.00 53.16 294 ASN A N 1
ATOM 2269 C CA . ASN A 1 294 ? -16.061 -15.160 -5.216 1.00 53.16 294 ASN A CA 1
ATOM 2270 C C . ASN A 1 294 ? -16.010 -14.491 -3.828 1.00 53.16 294 ASN A C 1
ATOM 2272 O O . ASN A 1 294 ? -15.089 -14.751 -3.055 1.00 53.16 294 ASN A O 1
ATOM 2276 N N . GLY A 1 295 ? -16.955 -13.585 -3.536 1.00 75.44 295 GLY A N 1
ATOM 2277 C CA . GLY A 1 295 ? -17.074 -12.909 -2.237 1.00 75.44 295 GLY A CA 1
ATOM 2278 C C . GLY A 1 295 ? -17.740 -11.526 -2.288 1.00 75.44 295 GLY A C 1
ATOM 2279 O O . GLY A 1 295 ? -18.229 -11.094 -3.333 1.00 75.44 295 GLY A O 1
ATOM 2280 N N . GLU A 1 296 ? -17.704 -10.826 -1.150 1.00 78.62 296 GLU A N 1
ATOM 2281 C CA . GLU A 1 296 ? -18.246 -9.471 -0.928 1.00 78.62 296 GLU A CA 1
ATOM 2282 C C . GLU A 1 296 ? -17.787 -8.458 -1.993 1.00 78.62 296 GLU A C 1
ATOM 2284 O O . GLU A 1 296 ? -18.582 -7.684 -2.521 1.00 78.62 296 GLU A O 1
ATOM 2289 N N . MET A 1 297 ? -16.522 -8.550 -2.409 1.00 80.00 297 MET A N 1
ATOM 2290 C CA . MET A 1 297 ? -15.924 -7.689 -3.431 1.00 80.00 297 MET A CA 1
ATOM 2291 C C . MET A 1 297 ? -16.624 -7.779 -4.798 1.00 80.00 297 MET A C 1
ATOM 2293 O O . MET A 1 297 ? -16.826 -6.778 -5.485 1.00 80.00 297 MET A O 1
ATOM 2297 N N . ARG A 1 298 ? -17.032 -8.985 -5.211 1.00 85.81 298 ARG A N 1
ATOM 2298 C CA . ARG A 1 298 ? -17.745 -9.188 -6.481 1.00 85.81 298 ARG A CA 1
ATOM 2299 C C . ARG A 1 298 ? -19.167 -8.668 -6.417 1.00 85.81 298 ARG A C 1
ATOM 2301 O O . ARG A 1 298 ? -19.621 -8.086 -7.398 1.00 85.81 298 ARG A O 1
ATOM 2308 N N . VAL A 1 299 ? -19.828 -8.833 -5.272 1.00 86.75 299 VAL A N 1
ATOM 2309 C CA . VAL A 1 299 ? -21.147 -8.240 -5.027 1.00 86.75 299 VAL A CA 1
ATOM 2310 C C . VAL A 1 299 ? -21.051 -6.718 -5.133 1.00 86.75 299 VAL A C 1
ATOM 2312 O O . VAL A 1 299 ? -21.831 -6.114 -5.866 1.00 86.75 299 VAL A O 1
ATOM 2315 N N . CYS A 1 300 ? -20.039 -6.109 -4.508 1.00 85.62 300 CYS A N 1
ATOM 2316 C CA . CYS A 1 300 ? -19.802 -4.670 -4.595 1.00 85.62 300 CYS A CA 1
ATOM 2317 C C . CYS A 1 300 ? -19.550 -4.204 -6.043 1.00 85.62 300 CYS A C 1
ATOM 2319 O O . CYS A 1 300 ? -20.211 -3.284 -6.523 1.00 85.62 300 CYS A O 1
ATOM 2321 N N . LEU A 1 301 ? -18.681 -4.887 -6.801 1.00 88.06 301 LEU A N 1
ATOM 2322 C CA . LEU A 1 301 ? -18.425 -4.566 -8.215 1.00 88.06 301 LEU A CA 1
ATOM 2323 C C . LEU A 1 301 ? -19.675 -4.690 -9.100 1.00 88.06 301 LEU A C 1
ATOM 2325 O O . LEU A 1 301 ? -19.878 -3.879 -10.006 1.00 88.06 301 LEU A O 1
ATOM 2329 N N . GLN A 1 302 ? -20.515 -5.699 -8.862 1.00 89.31 302 GLN A N 1
ATOM 2330 C CA . GLN A 1 302 ? -21.780 -5.866 -9.580 1.00 89.31 302 GLN A CA 1
ATOM 2331 C C . GLN A 1 302 ? -22.761 -4.735 -9.256 1.00 89.31 302 GLN A C 1
ATOM 2333 O O . GLN A 1 302 ? -23.384 -4.196 -10.169 1.00 89.31 302 GLN A O 1
ATOM 2338 N N . GLN A 1 303 ? -22.859 -4.340 -7.984 1.00 87.19 303 GLN A N 1
ATOM 2339 C CA . GLN A 1 303 ? -23.684 -3.210 -7.551 1.00 87.19 303 GLN A CA 1
ATOM 2340 C C . GLN A 1 303 ? -23.201 -1.889 -8.163 1.00 87.19 303 GLN A C 1
ATOM 2342 O O . GLN A 1 303 ? -24.018 -1.139 -8.696 1.00 87.19 303 GLN A O 1
ATOM 2347 N N . LEU A 1 304 ? -21.886 -1.644 -8.185 1.00 88.50 304 LEU A N 1
ATOM 2348 C CA . LEU A 1 304 ? -21.284 -0.480 -8.843 1.00 88.50 304 LEU A CA 1
ATOM 2349 C C . LEU A 1 304 ? -21.666 -0.401 -10.321 1.00 88.50 304 LEU A C 1
ATOM 2351 O O . LEU A 1 304 ? -22.114 0.641 -10.800 1.00 88.50 304 LEU A O 1
ATOM 2355 N N . LEU A 1 305 ? -21.524 -1.512 -11.049 1.00 89.88 305 LEU A N 1
ATOM 2356 C CA . LEU A 1 305 ? -21.881 -1.577 -12.465 1.00 89.88 305 LEU A CA 1
ATOM 2357 C C . LEU A 1 305 ? -23.378 -1.380 -12.707 1.00 89.88 305 LEU A C 1
ATOM 2359 O O . LEU A 1 305 ? -23.740 -0.718 -13.679 1.00 89.88 305 LEU A O 1
ATOM 2363 N N . TRP A 1 306 ? -24.224 -1.944 -11.842 1.00 89.12 306 TRP A N 1
ATOM 2364 C CA . TRP A 1 306 ? -25.677 -1.817 -11.930 1.00 89.12 306 TRP A CA 1
ATOM 2365 C C . TRP A 1 306 ? -26.137 -0.372 -11.723 1.00 89.12 306 TRP A C 1
ATOM 2367 O O . TRP A 1 306 ? -26.959 0.136 -12.479 1.00 89.12 306 TRP A O 1
ATOM 2377 N N . TRP A 1 307 ? -25.579 0.310 -10.726 1.00 85.19 307 TRP A N 1
ATOM 2378 C CA . TRP A 1 307 ? -25.926 1.695 -10.419 1.00 85.19 307 TRP A CA 1
ATOM 2379 C C . TRP A 1 307 ? -25.272 2.715 -11.338 1.00 85.19 307 TRP A C 1
ATOM 2381 O O . TRP A 1 307 ? -25.812 3.799 -11.550 1.00 85.19 307 TRP A O 1
ATOM 2391 N N . GLY A 1 308 ? -24.105 2.388 -11.887 1.00 87.69 308 GLY A N 1
ATOM 2392 C CA . GLY A 1 308 ? -23.387 3.297 -12.767 1.00 87.69 308 GLY A CA 1
ATOM 2393 C C . GLY A 1 308 ? -22.728 4.468 -12.037 1.00 87.69 308 GLY A C 1
ATOM 2394 O O . GLY A 1 308 ? -22.419 5.462 -12.698 1.00 87.69 308 GLY A O 1
ATOM 2395 N N . VAL A 1 309 ? -22.503 4.368 -10.723 1.00 88.38 309 VAL A N 1
ATOM 2396 C CA . VAL A 1 309 ? -21.900 5.423 -9.889 1.00 88.38 309 VAL A CA 1
ATOM 2397 C C . VAL A 1 309 ? -20.692 4.917 -9.101 1.00 88.38 309 VAL A C 1
ATOM 2399 O O . VAL A 1 309 ? -20.555 3.716 -8.886 1.00 88.38 309 VAL A O 1
ATOM 2402 N N . LYS A 1 310 ? -19.830 5.844 -8.687 1.00 89.88 310 LYS A N 1
ATOM 2403 C CA . LYS A 1 310 ? -18.702 5.675 -7.765 1.00 89.88 310 LYS A CA 1
ATOM 2404 C C . LYS A 1 310 ? -18.696 6.809 -6.741 1.00 89.88 310 LYS A C 1
ATOM 2406 O O . LYS A 1 310 ? -19.291 7.857 -6.997 1.00 89.88 310 LYS A O 1
ATOM 2411 N N . ALA A 1 311 ? -18.029 6.600 -5.612 1.00 88.69 311 ALA A N 1
ATOM 2412 C CA . ALA A 1 311 ? -17.901 7.605 -4.560 1.00 88.69 311 ALA A CA 1
ATOM 2413 C C . ALA A 1 311 ? -16.486 7.606 -3.976 1.00 88.69 311 ALA A C 1
ATOM 2415 O O . ALA A 1 311 ? -15.879 6.551 -3.803 1.00 88.69 311 ALA A O 1
ATOM 2416 N N . GLU A 1 312 ? -15.979 8.792 -3.664 1.00 88.62 312 GLU A N 1
ATOM 2417 C CA . GLU A 1 312 ? -14.696 8.967 -2.979 1.00 88.62 312 GLU A CA 1
ATOM 2418 C C . GLU A 1 312 ? -14.904 8.981 -1.457 1.00 88.62 312 GLU A C 1
ATOM 2420 O O . GLU A 1 312 ? -15.987 9.334 -0.988 1.00 88.62 312 GLU A O 1
ATOM 2425 N N . ILE A 1 313 ? -13.870 8.644 -0.675 1.00 87.12 313 ILE A N 1
ATOM 2426 C CA . ILE A 1 313 ? -13.903 8.664 0.803 1.00 87.12 313 ILE A CA 1
ATOM 2427 C C . ILE A 1 313 ? -14.359 10.024 1.352 1.00 87.12 313 ILE A C 1
ATOM 2429 O O . ILE A 1 313 ? -15.043 10.096 2.372 1.00 87.12 313 ILE A O 1
ATOM 2433 N N . GLU A 1 314 ? -14.044 11.096 0.630 1.00 85.12 314 GLU A N 1
ATOM 2434 C CA . GLU A 1 314 ? -14.391 12.480 0.961 1.00 85.12 314 GLU A CA 1
ATOM 2435 C C . GLU A 1 314 ? -15.903 12.727 1.067 1.00 85.12 314 GLU A C 1
ATOM 2437 O O . GLU A 1 314 ? -16.311 13.679 1.726 1.00 85.12 314 GLU A O 1
ATOM 2442 N N . ILE A 1 315 ? -16.752 11.843 0.518 1.00 85.44 315 ILE A N 1
ATOM 2443 C CA . ILE A 1 315 ? -18.208 11.937 0.692 1.00 85.44 315 ILE A CA 1
ATOM 2444 C C . ILE A 1 315 ? -18.621 11.913 2.166 1.00 85.44 315 ILE A C 1
ATOM 2446 O O . ILE A 1 315 ? -19.684 12.424 2.507 1.00 85.44 315 ILE A O 1
ATOM 2450 N N . LEU A 1 316 ? -17.810 11.308 3.039 1.00 83.00 316 LEU A N 1
ATOM 2451 C CA . LEU A 1 316 ? -18.066 11.210 4.474 1.00 83.00 316 LEU A CA 1
ATOM 2452 C C . LEU A 1 316 ? -17.853 12.548 5.212 1.00 83.00 316 LEU A C 1
ATOM 2454 O O . LEU A 1 316 ? -18.400 12.708 6.303 1.00 83.00 316 LEU A O 1
ATOM 2458 N N . GLY A 1 317 ? -17.156 13.514 4.601 1.00 82.25 317 GLY A N 1
ATOM 2459 C CA . GLY A 1 317 ? -16.920 14.852 5.153 1.00 82.25 317 GLY A CA 1
ATOM 2460 C C . GLY A 1 317 ? -16.121 14.841 6.458 1.00 82.25 317 GLY A C 1
ATOM 2461 O O . GLY A 1 317 ? -15.280 13.975 6.678 1.00 82.25 317 GLY A O 1
ATOM 2462 N N . ASP A 1 318 ? -16.409 15.784 7.354 1.00 79.06 318 ASP A N 1
ATOM 2463 C CA . ASP A 1 318 ? -15.690 15.910 8.632 1.00 79.06 318 ASP A CA 1
ATOM 2464 C C . ASP A 1 318 ? -15.971 14.746 9.604 1.00 79.06 318 ASP A C 1
ATOM 2466 O O . ASP A 1 318 ? -15.194 14.501 10.520 1.00 79.06 318 ASP A O 1
ATOM 2470 N N . GLY A 1 319 ? -17.047 13.982 9.372 1.00 83.81 319 GLY A N 1
ATOM 2471 C CA . GLY A 1 319 ? -17.465 12.847 10.203 1.00 83.81 319 GLY A CA 1
ATOM 2472 C C . GLY A 1 319 ? -16.838 11.498 9.829 1.00 83.81 319 GLY A C 1
ATOM 2473 O O . GLY A 1 319 ? -17.376 10.448 10.196 1.00 83.81 319 GLY A O 1
ATOM 2474 N N . VAL A 1 320 ? -15.754 11.483 9.037 1.00 87.12 320 VAL A N 1
ATOM 2475 C CA . VAL A 1 320 ? -15.086 10.234 8.611 1.00 87.12 320 VAL A CA 1
ATOM 2476 C C . VAL A 1 320 ? -14.645 9.421 9.825 1.00 87.12 320 VAL A C 1
ATOM 2478 O O . VAL A 1 320 ? -14.780 8.198 9.822 1.00 87.12 320 VAL A O 1
ATO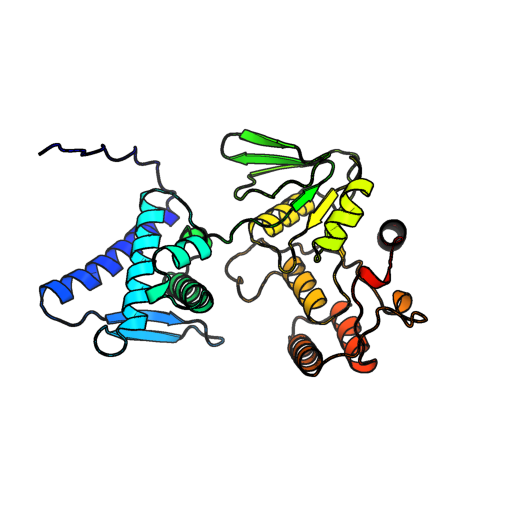M 2481 N N . TRP A 1 321 ? -14.133 10.075 10.867 1.00 89.81 321 TRP A N 1
ATOM 2482 C CA . TRP A 1 321 ? -13.586 9.380 12.027 1.00 89.81 321 TRP A CA 1
ATOM 2483 C C . TRP A 1 321 ? -14.662 8.662 12.844 1.00 89.81 321 TRP A C 1
ATOM 2485 O O . TRP A 1 321 ? -14.540 7.464 13.102 1.00 89.81 321 TRP A O 1
ATOM 2495 N N . GLU A 1 322 ? -15.758 9.344 13.179 1.00 90.12 322 GLU A N 1
ATOM 2496 C CA . GLU A 1 322 ? -16.898 8.739 13.873 1.00 90.12 322 GLU A CA 1
ATOM 2497 C C . GLU A 1 322 ? -17.512 7.614 13.040 1.00 90.12 322 GLU A C 1
ATOM 2499 O O . GLU A 1 322 ? -17.900 6.569 13.572 1.00 90.12 322 GLU A O 1
ATOM 2504 N N . TRP A 1 323 ? -17.570 7.802 11.717 1.00 90.75 323 TRP A N 1
ATOM 2505 C CA . TRP A 1 323 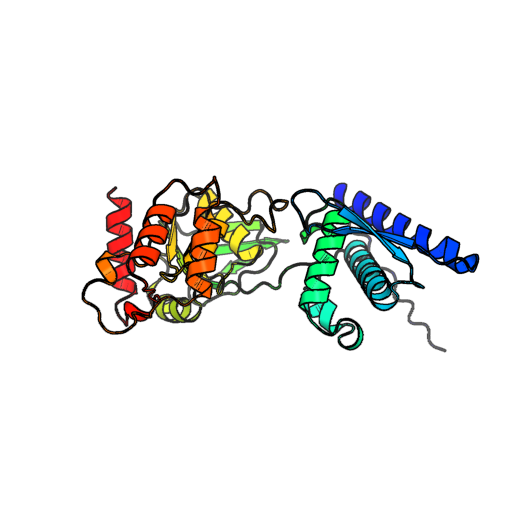? -18.032 6.770 10.800 1.00 90.75 323 TRP A CA 1
ATOM 2506 C C . TRP A 1 323 ? -17.137 5.526 10.855 1.00 90.75 323 TRP A C 1
ATOM 2508 O O . TRP A 1 323 ? -17.664 4.417 10.964 1.00 90.75 323 TRP A O 1
ATOM 2518 N N . VAL A 1 324 ? -15.808 5.693 10.848 1.00 90.81 324 VAL A N 1
ATOM 2519 C CA . VAL A 1 324 ? -14.850 4.583 10.958 1.00 90.81 324 VAL A CA 1
ATOM 2520 C C . VAL A 1 324 ? -15.029 3.847 12.282 1.00 90.81 324 VAL A C 1
ATOM 2522 O O . VAL A 1 324 ? -15.163 2.626 12.272 1.00 90.81 324 VAL A O 1
ATOM 2525 N N . LEU A 1 325 ? -15.077 4.561 13.411 1.00 90.69 325 LEU A N 1
ATOM 2526 C CA . LEU A 1 325 ? -15.207 3.938 14.733 1.00 90.69 325 LEU A CA 1
ATOM 2527 C C . LEU A 1 325 ? -16.489 3.109 14.853 1.00 90.69 325 LEU A C 1
ATOM 2529 O O . LEU A 1 325 ? -16.445 1.961 15.295 1.00 90.69 325 LEU A O 1
ATOM 2533 N N . ARG A 1 326 ? -17.620 3.658 14.398 1.00 90.81 326 ARG A N 1
ATOM 2534 C CA . ARG A 1 326 ? -18.901 2.944 14.380 1.00 90.81 326 ARG A CA 1
ATOM 2535 C C . ARG A 1 326 ? -18.838 1.698 13.498 1.00 90.81 326 ARG A C 1
ATOM 2537 O O . ARG A 1 326 ? -19.282 0.632 13.910 1.00 90.81 326 ARG A O 1
ATOM 2544 N N . ARG A 1 327 ? -18.267 1.807 12.296 1.00 89.69 327 ARG A N 1
ATOM 2545 C CA . ARG A 1 327 ? -18.144 0.673 11.369 1.00 89.69 327 ARG A CA 1
ATOM 2546 C C . ARG A 1 327 ? -17.219 -0.421 11.896 1.00 89.69 327 ARG A C 1
ATOM 2548 O O . ARG A 1 327 ? -17.521 -1.595 11.715 1.00 89.69 327 ARG A O 1
ATOM 2555 N N . VAL A 1 328 ? -16.126 -0.060 12.568 1.00 89.50 328 VAL A N 1
ATOM 2556 C CA . VAL A 1 328 ? -15.245 -1.035 13.226 1.00 89.50 328 VAL A CA 1
ATOM 2557 C C . VAL A 1 328 ? -16.014 -1.801 14.300 1.00 89.50 328 VAL A C 1
ATOM 2559 O O . VAL A 1 328 ? -15.965 -3.024 14.305 1.00 89.50 328 VAL A O 1
ATOM 2562 N N . GLN A 1 329 ? -16.792 -1.115 15.141 1.00 88.12 329 GLN A N 1
ATOM 2563 C CA . GLN A 1 329 ? -17.629 -1.772 16.152 1.00 88.12 329 GLN A CA 1
ATOM 2564 C C . GLN A 1 329 ? -18.674 -2.714 15.529 1.00 88.12 329 GLN A C 1
ATOM 2566 O O . GLN A 1 329 ? -18.865 -3.827 16.014 1.00 88.12 329 GLN A O 1
ATOM 2571 N N . GLU A 1 330 ? -19.325 -2.301 14.435 1.00 87.50 330 GLU A N 1
ATOM 2572 C CA . GLU A 1 330 ? -20.275 -3.144 13.690 1.00 87.50 330 GLU A CA 1
ATOM 2573 C C . GLU A 1 330 ? -19.617 -4.417 13.125 1.00 87.50 330 GLU A C 1
ATOM 2575 O O . GLU A 1 330 ? -20.259 -5.463 13.064 1.00 87.50 330 GLU A O 1
ATOM 2580 N N . GLU A 1 331 ? -18.358 -4.339 12.686 1.00 84.88 331 GLU A N 1
ATOM 2581 C CA . GLU A 1 331 ? -17.608 -5.476 12.135 1.00 84.88 331 GLU A CA 1
ATOM 2582 C C . GLU A 1 331 ? -16.943 -6.344 13.220 1.00 84.88 331 GLU A C 1
ATOM 2584 O O . GLU A 1 331 ? -16.689 -7.523 12.979 1.00 84.88 331 GLU A O 1
ATOM 2589 N N . GLU A 1 332 ? -16.668 -5.804 14.410 1.00 83.56 332 GLU A N 1
ATOM 2590 C CA . GLU A 1 332 ? -16.239 -6.585 15.583 1.00 83.56 332 GLU A CA 1
ATOM 2591 C C . GLU A 1 332 ? -17.397 -7.375 16.213 1.00 83.56 332 GLU A C 1
ATOM 2593 O O . GLU A 1 332 ? -17.162 -8.403 16.843 1.00 83.56 332 GLU A O 1
ATOM 2598 N N . ALA A 1 333 ? -18.640 -6.922 16.026 1.00 78.88 333 ALA A N 1
ATOM 2599 C CA . ALA A 1 333 ? -19.842 -7.576 16.544 1.00 78.88 333 ALA A CA 1
ATOM 2600 C C . ALA A 1 333 ? -20.360 -8.750 15.682 1.00 78.88 333 ALA A C 1
ATOM 2602 O O . ALA A 1 333 ? -21.303 -9.428 16.098 1.00 78.88 333 ALA A O 1
ATOM 2603 N N . LYS A 1 334 ? -19.791 -8.972 14.491 1.00 73.69 334 LYS A N 1
ATOM 2604 C CA . LYS A 1 334 ? -20.143 -10.062 13.561 1.00 73.69 334 LYS A CA 1
ATOM 2605 C C . LYS A 1 334 ? -19.215 -11.259 13.716 1.00 73.69 334 LYS A C 1
ATOM 2607 O O . LYS A 1 334 ? -19.739 -12.390 13.618 1.00 73.69 334 LYS A O 1
#

Foldseek 3Di:
DDDPPPDDDDDDDDDPVLVVLLVVLVVQLVQCVVCVVVVHWDKDWWWAPPDPDTDTDIDTCVVCVLLVVLLSLLSVVLSVCSRNVAAEELVRSCVVCVPSQVDSVSSVRSLLRVCVRSVHASVSSSHFHPFDKWKAAQKWFQAPPRDIDGRHQDTDTQDPGRPAMDGDPLAQAEEEEAAPVVQVLCRRVQHRNYMYMYCVHQRTQSSLVVLLRCVVVVHQYEYEFWLALRRLVSQVCQAPNDPSRPVPPSSHNVRYHYLYDAPVLCPPDPPQKAFADPVRLVSLVVQLPDPVPPDPSVVSSVVCNVVRIIGGLCSCPSCSVVSVVVSVVVVVVD

pLDDT: mean 81.24, std 13.79, range [28.03, 96.44]

InterPro domains:
  IPR002815 Spo11/DNA topoisomerase VI subunit A [PR01550] (90-101)
  IPR002815 Spo11/DNA topoisomerase VI subunit A [PR01550] (104-121)
  IPR002815 Spo11/DNA topoisomerase VI subunit A [PR01550] (122-137)
  IPR002815 Spo11/DNA topoisomerase VI subunit A [PR01550] (174-191)
  IPR002815 Spo11/DNA topoisomerase VI subunit A [PR01550] (195-216)
  IPR002815 Spo11/DNA topoisomerase VI subunit A [PR01550] (226-242)
  IPR002815 Spo11/DNA topoisomerase VI subunit A [PTHR10848] (18-318)
  IPR013048 Meiotic recombination, Spo11 [PR01551] (96-116)
  IPR013048 Meiotic recombination, Spo11 [PR01551] (143-164)
  IPR013048 Meiotic recombination, Spo11 [PR01551] (231-250)
  IPR013049 Spo11/DNA topoisomerase VI, subunit A, N-terminal [PF04406] (66-127)
  IPR034136 Topoisomerase 6 subunit A/Spo11, TOPRIM domain [PF21180] (174-317)
  IPR034136 Topoisomerase 6 subunit A/Spo11, TOPRIM domain [cd00223] (172-322)
  IPR036078 Spo11/DNA topoisomerase VI subunit A superfamily [SSF56726] (66-325)
  IPR036388 Winged helix-like DNA-binding domain superfamily [G3DSA:1.10.10.10] (16-130)

Sequence (334 aa):
MANFISAPPPTQDLVAPQTSLLTRITTLLTSLHTPLLAHQSPTLSIASRTTTLPTAHTLSFLTHPWRFSIYLLLLSYIHQLLLTNTTATKRDLFYRNPTLFRRQAVVDKAIDDLACTFGVRRGELHVVAAAKGLVVGGVTLVLTAGRRVECQDVATLIPPGVEGVEIREDVKWVLWVEKEAVFHSLAPLVGEDKLLVTGKGYPDIATRELLVRLAAAGRTVYALVDLDPHGLEIAEVVRRGSRSLSHETGLAVAGLRWLGIRREDVVGRMEGVVRLTARDREKAKSMLARPEGNGEMRVCLQQLLWWGVKAEIEILGDGVWEWVLRRVQEEEAK

Secondary structure (DSSP, 8-state):
-----PPPPP-----HHHHHHHHHHHHHHHHHHHHHHTT---EEEEEE-SSSSPEEEEEETTT-HHHHHHHHHHHHHHHHHHHTT--EEHHHHHHH-HHHH-SHHHHHHHHHHHHHHHT--GGGGTEEPPP--EEEESEEEEEGGG-EEE-SSS-EE--S-EEEEEE-TT--EEEEES-HHHHHHHHHHH-TTSEEEE-SSS--HHHHHHHHHHHHTTPEEEEE--BSHHHHHHHHHHHH--GGGTTSTT---TT-EE-PPPHHHHTT--SSEEEPPHHHHHHHHHHHTSTT--SHHHHHHHHHHHHTEEE-GGGGGGGHHHHHHHHHHHHH--

Organism: NCBI:txid1250544